Protein AF-A0A933G3A1-F1 (afdb_monomer)

Structure (mmCIF, N/CA/C/O backbone):
data_AF-A0A933G3A1-F1
#
_entry.id   AF-A0A933G3A1-F1
#
loop_
_atom_site.group_PDB
_atom_site.id
_atom_site.type_symbol
_atom_site.label_atom_id
_atom_site.label_alt_id
_atom_site.label_comp_id
_atom_site.label_asym_id
_atom_site.label_entity_id
_atom_site.label_seq_id
_atom_site.pdbx_PDB_ins_code
_atom_site.Cartn_x
_atom_site.Cartn_y
_atom_site.Cartn_z
_atom_site.occupancy
_atom_site.B_iso_or_equiv
_atom_site.auth_seq_id
_atom_site.auth_comp_id
_atom_site.auth_asym_id
_atom_site.auth_atom_id
_atom_site.pdbx_PDB_model_num
ATOM 1 N N . MET A 1 1 ? 26.962 -73.252 -4.018 1.00 35.41 1 MET A N 1
ATOM 2 C CA . MET A 1 1 ? 28.379 -73.522 -4.338 1.00 35.41 1 MET A CA 1
ATOM 3 C C . MET A 1 1 ? 29.228 -72.725 -3.348 1.00 35.41 1 MET A C 1
ATOM 5 O O . MET A 1 1 ? 29.167 -71.510 -3.377 1.00 35.41 1 MET A O 1
ATOM 9 N N . ARG A 1 2 ? 29.901 -73.446 -2.437 1.00 29.50 2 ARG A N 1
ATOM 10 C CA . ARG A 1 2 ? 30.975 -73.060 -1.490 1.00 29.50 2 ARG A CA 1
ATOM 11 C C . ARG A 1 2 ? 30.772 -71.929 -0.459 1.00 29.50 2 ARG A C 1
ATOM 13 O O . ARG A 1 2 ? 31.052 -70.765 -0.702 1.00 29.50 2 ARG A O 1
ATOM 20 N N . THR A 1 3 ? 30.465 -72.386 0.754 1.00 30.25 3 THR A N 1
ATOM 21 C CA . THR A 1 3 ? 30.896 -71.887 2.074 1.00 30.25 3 THR A CA 1
ATOM 22 C C . THR A 1 3 ? 32.400 -72.127 2.305 1.00 30.25 3 THR A C 1
ATOM 24 O O . THR A 1 3 ? 32.826 -73.248 2.039 1.00 30.25 3 THR A O 1
ATOM 27 N N . ILE A 1 4 ? 33.155 -71.159 2.863 1.00 29.86 4 ILE A N 1
ATOM 28 C CA . ILE A 1 4 ? 34.421 -71.304 3.650 1.00 29.86 4 ILE A CA 1
ATOM 29 C C . ILE A 1 4 ? 34.529 -70.041 4.552 1.00 29.86 4 ILE A C 1
ATOM 31 O O . ILE A 1 4 ? 34.539 -68.941 4.017 1.00 29.86 4 ILE A O 1
ATOM 35 N N . TYR A 1 5 ? 34.234 -70.090 5.859 1.00 26.98 5 TYR A N 1
ATOM 36 C CA . TYR A 1 5 ? 35.054 -70.374 7.065 1.00 26.98 5 TYR A CA 1
ATOM 37 C C . TYR A 1 5 ? 35.910 -69.217 7.657 1.00 26.98 5 TYR A C 1
ATOM 39 O O . TYR A 1 5 ? 36.730 -68.603 6.990 1.00 26.98 5 TYR A O 1
ATOM 47 N N . LEU A 1 6 ? 35.642 -69.008 8.957 1.00 30.89 6 LEU A N 1
ATOM 48 C CA . LEU A 1 6 ? 36.154 -68.135 10.041 1.00 30.89 6 LEU A CA 1
ATOM 49 C C . LEU A 1 6 ? 37.709 -68.117 10.231 1.00 30.89 6 LEU A C 1
ATOM 51 O O . LEU A 1 6 ? 38.345 -69.008 9.673 1.00 30.89 6 LEU A O 1
ATOM 55 N N . PRO A 1 7 ? 38.340 -67.239 11.072 1.00 40.91 7 PRO A N 1
ATOM 56 C CA . PRO A 1 7 ? 38.049 -67.193 12.516 1.00 40.91 7 PRO A CA 1
ATOM 57 C C . PRO A 1 7 ? 38.153 -65.865 13.298 1.00 40.91 7 PRO A C 1
ATOM 59 O O . PRO A 1 7 ? 38.893 -64.937 12.992 1.00 40.91 7 PRO A O 1
ATOM 62 N N . ARG A 1 8 ? 37.403 -65.893 14.409 1.00 35.47 8 ARG A N 1
ATOM 63 C CA . ARG A 1 8 ? 37.524 -65.107 15.645 1.00 35.47 8 ARG A CA 1
ATOM 64 C C . ARG A 1 8 ? 38.956 -65.072 16.183 1.00 35.47 8 ARG A C 1
ATOM 66 O O . ARG A 1 8 ? 39.548 -66.139 16.315 1.00 35.47 8 ARG A O 1
ATOM 73 N N . GLN A 1 9 ? 39.375 -63.925 16.723 1.00 31.53 9 GLN A N 1
ATOM 74 C CA . GLN A 1 9 ? 40.164 -63.885 17.957 1.00 31.53 9 GLN A CA 1
ATOM 75 C C . GLN A 1 9 ? 39.793 -62.682 18.843 1.00 31.53 9 GLN A C 1
ATOM 77 O O . GLN A 1 9 ? 39.781 -61.542 18.398 1.00 31.53 9 GLN A O 1
ATOM 82 N N . LEU A 1 10 ? 39.529 -63.032 20.108 1.00 30.95 10 LEU A N 1
ATOM 83 C CA . LEU A 1 10 ? 39.773 -62.302 21.358 1.00 30.95 10 LEU A CA 1
ATOM 84 C C . LEU A 1 10 ? 38.911 -61.077 21.713 1.00 30.95 10 LEU A C 1
ATOM 86 O O . LEU A 1 10 ? 39.157 -59.940 21.331 1.00 30.95 10 LEU A O 1
ATOM 90 N N . ALA A 1 11 ? 37.942 -61.360 22.586 1.00 36.41 11 ALA A N 1
ATOM 91 C CA . ALA A 1 11 ? 37.348 -60.424 23.529 1.00 36.41 11 ALA A CA 1
ATOM 92 C C . ALA A 1 11 ? 38.343 -60.053 24.643 1.00 36.41 11 ALA A C 1
ATOM 94 O O . ALA A 1 11 ? 39.065 -60.939 25.085 1.00 36.41 11 ALA A O 1
ATOM 95 N N . PHE A 1 12 ? 38.287 -58.820 25.165 1.00 28.27 12 PHE A N 1
ATOM 96 C CA . PHE A 1 12 ? 38.414 -58.544 26.606 1.00 28.27 12 PHE A CA 1
ATOM 97 C C . PHE A 1 12 ? 37.888 -57.134 26.972 1.00 28.27 12 PHE A C 1
ATOM 99 O O . PHE A 1 12 ? 38.336 -56.151 26.398 1.00 28.27 12 PHE A O 1
ATOM 106 N N . ALA A 1 13 ? 36.911 -57.121 27.897 1.00 32.12 13 ALA A N 1
ATOM 107 C CA . ALA A 1 13 ? 36.442 -56.128 28.895 1.00 32.12 13 ALA A CA 1
ATOM 108 C C . ALA A 1 13 ? 36.869 -54.637 28.777 1.00 32.12 13 ALA A C 1
ATOM 110 O O . ALA A 1 13 ? 38.023 -54.332 28.521 1.00 32.12 13 ALA A O 1
ATOM 111 N N . TRP A 1 14 ? 36.008 -53.643 29.038 1.00 29.22 14 TRP A N 1
ATOM 112 C CA . TRP A 1 14 ? 35.473 -53.297 30.369 1.00 29.22 14 TRP A CA 1
ATOM 113 C C . TRP A 1 14 ? 34.246 -52.355 30.282 1.00 29.22 14 TRP A C 1
ATOM 115 O O . TRP A 1 14 ? 34.140 -51.531 29.377 1.00 29.22 14 TRP A O 1
ATOM 125 N N . LEU A 1 15 ? 33.341 -52.485 31.260 1.00 41.06 15 LEU A N 1
ATOM 126 C CA . LEU A 1 15 ? 32.150 -51.661 31.518 1.00 41.06 15 LEU A CA 1
ATOM 127 C C . LEU A 1 15 ? 32.461 -50.176 31.777 1.00 41.06 15 LEU A C 1
ATOM 129 O O . LEU A 1 15 ? 33.334 -49.914 32.592 1.00 41.06 15 LEU A O 1
ATOM 133 N N . VAL A 1 16 ? 31.609 -49.260 31.285 1.00 36.62 16 VAL A N 1
ATOM 134 C CA . VAL A 1 16 ? 30.980 -48.179 32.085 1.00 36.62 16 VAL A CA 1
ATOM 135 C C . VAL A 1 16 ? 29.623 -47.838 31.460 1.00 36.62 16 VAL A C 1
ATOM 137 O O . VAL A 1 16 ? 29.521 -47.583 30.262 1.00 36.62 16 VAL A O 1
ATOM 140 N N . GLY A 1 17 ? 28.568 -47.859 32.275 1.00 44.34 17 GLY A N 1
ATOM 141 C CA . GLY A 1 17 ? 27.233 -47.443 31.874 1.00 44.34 17 GLY A CA 1
ATOM 142 C C . GLY A 1 17 ? 27.111 -45.926 31.743 1.00 44.34 17 GLY A C 1
ATOM 143 O O . GLY A 1 17 ? 27.463 -45.191 32.657 1.00 44.34 17 GLY A O 1
ATOM 144 N N . CYS A 1 18 ? 26.509 -45.486 30.645 1.00 36.09 18 CYS A N 1
ATOM 145 C CA . CYS A 1 18 ? 25.743 -44.249 30.573 1.00 36.09 18 CYS A CA 1
ATOM 146 C C . CYS A 1 18 ? 24.492 -44.570 29.757 1.00 36.09 18 CYS A C 1
ATOM 148 O O . CYS A 1 18 ? 24.543 -44.692 28.534 1.00 36.09 18 CYS A O 1
ATOM 150 N N . GLY A 1 19 ? 23.370 -44.768 30.449 1.00 38.22 19 GLY A N 1
ATOM 151 C CA . GLY A 1 19 ? 22.066 -44.805 29.808 1.00 38.22 19 GLY A CA 1
ATOM 152 C C . GLY A 1 19 ? 21.780 -43.431 29.218 1.00 38.22 19 GLY A C 1
ATOM 153 O O . GLY A 1 19 ? 21.384 -42.521 29.938 1.00 38.22 19 GLY A O 1
ATOM 154 N N . PHE A 1 20 ? 21.978 -43.276 27.913 1.00 39.19 20 PHE A N 1
ATOM 155 C CA . PHE A 1 20 ? 21.356 -42.184 27.181 1.00 39.19 20 PHE A CA 1
ATOM 156 C C . PHE A 1 20 ? 19.896 -42.566 26.965 1.00 39.19 20 PHE A C 1
ATOM 158 O O . PHE A 1 20 ? 19.536 -43.195 25.972 1.00 39.19 20 PHE A O 1
ATOM 165 N N . ALA A 1 21 ? 19.051 -42.201 27.928 1.00 42.59 21 ALA A N 1
ATOM 166 C CA . ALA A 1 21 ? 17.641 -42.022 27.648 1.00 42.59 21 ALA A CA 1
ATOM 167 C C . ALA A 1 21 ? 17.545 -40.876 26.635 1.00 42.59 21 ALA A C 1
ATOM 169 O O . ALA A 1 21 ? 17.645 -39.704 26.993 1.00 42.59 21 ALA A O 1
ATOM 170 N N . TRP A 1 22 ? 17.408 -41.218 25.354 1.00 42.84 22 TRP A N 1
ATOM 171 C CA . TRP A 1 22 ? 16.893 -40.277 24.374 1.00 42.84 22 TRP A CA 1
ATOM 172 C C . TRP A 1 22 ? 15.451 -40.017 24.790 1.00 42.84 22 TRP A C 1
ATOM 174 O O . TRP A 1 22 ? 14.549 -40.784 24.458 1.00 42.84 22 TRP A O 1
ATOM 184 N N . ALA A 1 23 ? 15.240 -38.973 25.591 1.00 45.44 23 ALA A N 1
ATOM 185 C CA . ALA A 1 23 ? 13.931 -38.365 25.671 1.00 45.44 23 ALA A CA 1
ATOM 186 C C . ALA A 1 23 ? 13.591 -37.981 24.231 1.00 45.44 23 ALA A C 1
ATOM 188 O O . ALA A 1 23 ? 14.235 -37.106 23.650 1.00 45.44 23 ALA A O 1
ATOM 189 N N . ALA A 1 24 ? 12.651 -38.707 23.629 1.00 48.75 24 ALA A N 1
ATOM 190 C CA . ALA A 1 24 ? 12.006 -38.264 22.414 1.00 48.75 24 ALA A CA 1
ATOM 191 C C . ALA A 1 24 ? 11.365 -36.922 22.769 1.00 48.75 24 ALA A C 1
ATOM 193 O O . ALA A 1 24 ? 10.315 -36.870 23.407 1.00 48.75 24 ALA A O 1
ATOM 194 N N . VAL A 1 25 ? 12.068 -35.833 22.458 1.00 53.31 25 VAL A N 1
ATOM 195 C CA . VAL A 1 25 ? 11.467 -34.511 22.410 1.00 53.31 25 VAL A CA 1
ATOM 196 C C . VAL A 1 25 ? 10.441 -34.642 21.308 1.00 53.31 25 VAL A C 1
ATOM 198 O O . VAL A 1 25 ? 10.807 -34.707 20.137 1.00 53.31 25 VAL A O 1
ATOM 201 N N . ASP A 1 26 ? 9.182 -34.793 21.703 1.00 48.88 26 ASP A N 1
ATOM 202 C CA . ASP A 1 26 ? 8.056 -34.729 20.791 1.00 48.88 26 ASP A CA 1
ATOM 203 C C . ASP A 1 26 ? 8.226 -33.421 20.008 1.00 48.88 26 ASP A C 1
ATOM 205 O O . ASP A 1 26 ? 8.230 -32.346 20.631 1.00 48.88 26 ASP A O 1
ATOM 209 N N . PRO A 1 27 ? 8.541 -33.465 18.699 1.00 59.84 27 PRO A N 1
ATOM 210 C CA . PRO A 1 27 ? 8.797 -32.250 17.963 1.00 59.84 27 PRO A CA 1
ATOM 211 C C . PRO A 1 27 ? 7.462 -31.526 17.886 1.00 59.84 27 PRO A C 1
ATOM 213 O O . PRO A 1 27 ? 6.606 -31.875 17.077 1.00 59.84 27 PRO A O 1
ATOM 216 N N . GLN A 1 28 ? 7.288 -30.529 18.760 1.00 63.03 28 GLN A N 1
ATOM 217 C CA . GLN A 1 28 ? 6.186 -29.579 18.681 1.00 63.03 28 GLN A CA 1
ATOM 218 C C . GLN A 1 28 ? 6.003 -29.215 17.204 1.00 63.03 28 GLN A C 1
ATOM 220 O O . GLN A 1 28 ? 6.997 -28.824 16.573 1.00 63.03 28 GLN A O 1
ATOM 225 N N . PRO A 1 29 ? 4.801 -29.408 16.632 1.00 82.69 29 PRO A N 1
ATOM 226 C CA . PRO A 1 29 ? 4.592 -29.188 15.215 1.00 82.69 29 PRO A CA 1
ATOM 227 C C . PRO A 1 29 ? 5.008 -27.757 14.884 1.00 82.69 29 PRO A C 1
ATOM 229 O O . PRO A 1 29 ? 4.498 -26.793 15.452 1.00 82.69 29 PRO A O 1
ATOM 232 N N . PHE A 1 30 ? 6.006 -27.625 14.012 1.00 89.69 30 PHE A N 1
ATOM 233 C CA . PHE A 1 30 ? 6.515 -26.327 13.604 1.00 89.69 30 PHE A CA 1
ATOM 234 C C . PHE A 1 30 ? 5.477 -25.658 12.703 1.00 89.69 30 PHE A C 1
ATOM 236 O O . PHE A 1 30 ? 5.246 -26.117 11.586 1.00 89.69 30 PHE A O 1
ATOM 243 N N . ASP A 1 31 ? 4.860 -24.586 13.198 1.00 94.56 31 ASP A N 1
ATOM 244 C CA . ASP A 1 31 ? 3.987 -23.718 12.412 1.00 94.56 31 ASP A CA 1
ATOM 245 C C . ASP A 1 31 ? 4.764 -22.459 11.978 1.00 94.56 31 ASP A C 1
ATOM 247 O O . ASP A 1 31 ? 5.029 -21.579 12.810 1.00 94.56 31 ASP A O 1
ATOM 251 N N . PRO A 1 32 ? 5.131 -22.339 10.686 1.00 95.50 32 PRO A N 1
ATOM 252 C CA . PRO A 1 32 ? 5.806 -21.159 10.160 1.00 95.50 32 PRO A CA 1
ATOM 253 C C . PRO A 1 32 ? 5.049 -19.850 10.395 1.00 95.50 32 PRO A C 1
ATOM 255 O O . PRO A 1 32 ? 5.682 -18.819 10.609 1.00 95.50 32 PRO A O 1
ATOM 258 N N . GLN A 1 33 ? 3.710 -19.869 10.365 1.00 96.75 33 GLN A N 1
ATOM 259 C CA . GLN A 1 33 ? 2.909 -18.662 10.562 1.00 96.75 33 GLN A CA 1
ATOM 260 C C . GLN A 1 33 ? 2.986 -18.212 12.020 1.00 96.75 33 GLN A C 1
ATOM 262 O O . GLN A 1 33 ? 3.226 -17.036 12.295 1.00 96.75 33 GLN A O 1
ATOM 267 N N . GLN A 1 34 ? 2.850 -19.151 12.960 1.00 96.19 34 GLN A N 1
ATOM 268 C CA . GLN A 1 34 ? 3.033 -18.854 14.379 1.00 96.19 34 GLN A CA 1
ATOM 269 C C . GLN A 1 34 ? 4.450 -18.337 14.652 1.00 96.19 34 GLN A C 1
ATOM 271 O O . GLN A 1 34 ? 4.619 -17.385 15.415 1.00 96.19 34 GLN A O 1
ATOM 276 N N . ARG A 1 35 ? 5.468 -18.923 14.004 1.00 96.75 35 ARG A N 1
ATOM 277 C CA . ARG A 1 35 ? 6.857 -18.469 14.132 1.00 96.75 35 ARG A CA 1
ATOM 278 C C . ARG A 1 35 ? 7.052 -17.063 13.562 1.00 96.75 35 ARG A C 1
ATOM 280 O O . ARG A 1 35 ? 7.678 -16.245 14.228 1.00 96.75 35 ARG A O 1
ATOM 287 N N . ALA A 1 36 ? 6.464 -16.750 12.405 1.00 97.44 36 ALA A N 1
ATOM 288 C CA . ALA A 1 36 ? 6.462 -15.401 11.836 1.00 97.44 36 ALA A CA 1
ATOM 289 C C . ALA A 1 36 ? 5.836 -14.373 12.795 1.00 97.44 36 ALA A C 1
ATOM 291 O O . ALA A 1 36 ? 6.331 -13.252 12.909 1.00 97.44 36 ALA A O 1
ATOM 292 N N . GLY A 1 37 ? 4.798 -14.767 13.540 1.00 96.75 37 GLY A N 1
ATOM 293 C CA . GLY A 1 37 ? 4.104 -13.902 14.500 1.00 96.75 37 GLY A CA 1
ATOM 294 C C . GLY A 1 37 ? 4.974 -13.420 15.664 1.00 96.75 37 GLY A C 1
ATOM 295 O O . GLY A 1 37 ? 4.659 -12.402 16.276 1.00 96.75 37 GLY A O 1
ATOM 296 N N . LEU A 1 38 ? 6.099 -14.090 15.936 1.00 96.69 38 LEU A N 1
ATOM 297 C CA . LEU A 1 38 ? 7.081 -13.656 16.937 1.00 96.69 38 LEU A CA 1
ATOM 298 C C . LEU A 1 38 ? 7.935 -12.467 16.463 1.00 96.69 38 LEU A C 1
ATOM 300 O O . LEU A 1 38 ? 8.605 -11.832 17.271 1.00 96.69 38 LEU A O 1
ATOM 304 N N . HIS A 1 39 ? 7.917 -12.159 15.162 1.00 97.50 39 HIS A N 1
ATOM 305 C CA . HIS A 1 39 ? 8.849 -11.227 14.516 1.00 97.50 39 HIS A CA 1
ATOM 306 C C . HIS A 1 39 ? 8.187 -9.945 14.011 1.00 97.50 39 HIS A C 1
ATOM 308 O O . HIS A 1 39 ? 8.706 -9.293 13.094 1.00 97.50 39 HIS A O 1
ATOM 314 N N . ALA A 1 40 ? 7.065 -9.565 14.630 1.00 97.44 40 ALA A N 1
ATOM 315 C CA . ALA A 1 40 ? 6.355 -8.321 14.355 1.00 97.44 40 ALA A CA 1
ATOM 316 C C . ALA A 1 40 ? 7.304 -7.106 14.333 1.00 97.44 40 ALA A C 1
ATOM 318 O O . ALA A 1 40 ? 8.356 -7.080 14.985 1.00 97.44 40 ALA A O 1
ATOM 319 N N . ILE A 1 41 ? 6.955 -6.097 13.538 1.00 96.88 41 ILE A N 1
ATOM 320 C CA . ILE A 1 41 ? 7.710 -4.843 13.452 1.00 96.88 41 ILE A CA 1
ATOM 321 C C . ILE A 1 41 ? 6.997 -3.830 14.338 1.00 96.88 41 ILE A C 1
ATOM 323 O O . ILE A 1 41 ? 5.854 -3.480 14.064 1.00 96.88 41 ILE A O 1
ATOM 327 N N . GLU A 1 42 ? 7.655 -3.385 15.401 1.00 95.06 42 GLU A N 1
ATOM 328 C CA . GLU A 1 42 ? 7.065 -2.502 16.406 1.00 95.06 42 GLU A CA 1
ATOM 329 C C . GLU A 1 42 ? 7.789 -1.160 16.439 1.00 95.06 42 GLU A C 1
ATOM 331 O O . GLU A 1 42 ? 9.009 -1.088 16.275 1.00 95.06 42 GLU A O 1
ATOM 336 N N . MET A 1 43 ? 7.014 -0.104 16.661 1.00 92.38 43 MET A N 1
ATOM 337 C CA . MET A 1 43 ? 7.494 1.249 16.886 1.00 92.38 43 MET A CA 1
ATOM 338 C C . MET A 1 43 ? 6.661 1.868 18.007 1.00 92.38 43 MET A C 1
ATOM 340 O O . MET A 1 43 ? 5.446 2.004 17.877 1.00 92.38 43 MET A O 1
ATOM 344 N N . ASP A 1 44 ? 7.312 2.272 19.090 1.00 90.56 44 ASP A N 1
ATOM 345 C CA . ASP A 1 44 ? 6.718 2.867 20.297 1.00 90.56 44 ASP A CA 1
ATOM 346 C C . ASP A 1 44 ? 6.747 4.407 20.285 1.00 90.56 44 ASP A C 1
ATOM 348 O O . ASP A 1 44 ? 6.587 5.075 21.306 1.00 90.56 44 ASP A O 1
ATOM 352 N N . LYS A 1 45 ? 6.957 4.980 19.097 1.00 85.06 45 LYS A N 1
ATOM 353 C CA . LYS A 1 45 ? 6.974 6.417 18.828 1.00 85.06 45 LYS A CA 1
ATOM 354 C C . LYS A 1 45 ? 6.246 6.730 17.516 1.00 85.06 45 LYS A C 1
ATOM 356 O O . LYS A 1 45 ? 6.058 5.840 16.679 1.00 85.06 45 LYS A O 1
ATOM 361 N N . PRO A 1 46 ? 5.854 7.995 17.281 1.00 84.88 46 PRO A N 1
ATOM 362 C CA . PRO A 1 46 ? 5.381 8.415 15.970 1.00 84.88 46 PRO A CA 1
ATOM 363 C C . PRO A 1 46 ? 6.436 8.150 14.881 1.00 84.88 46 PRO A C 1
ATOM 365 O O . PRO A 1 46 ? 7.577 8.594 15.003 1.00 84.88 46 PRO A O 1
ATOM 368 N N . ALA A 1 47 ? 6.036 7.455 13.819 1.00 90.00 47 ALA A N 1
ATOM 369 C CA . ALA A 1 47 ? 6.819 7.190 12.619 1.00 90.00 47 ALA A CA 1
ATOM 370 C C . ALA A 1 47 ? 6.641 8.354 11.648 1.00 90.00 47 ALA A C 1
ATOM 372 O O . ALA A 1 47 ? 5.760 8.352 10.776 1.00 90.00 47 ALA A O 1
ATOM 373 N N . GLN A 1 48 ? 7.432 9.401 11.873 1.00 88.25 48 GLN A N 1
ATOM 374 C CA . GLN A 1 48 ? 7.260 10.652 11.155 1.00 88.25 48 GLN A CA 1
ATOM 375 C C . GLN A 1 48 ? 7.863 10.585 9.767 1.00 88.25 48 GLN A C 1
ATOM 377 O O . GLN A 1 48 ? 7.331 11.261 8.896 1.00 88.25 48 GLN A O 1
ATOM 382 N N . ASP A 1 49 ? 8.894 9.782 9.527 1.00 89.12 49 ASP A N 1
ATOM 383 C CA . ASP A 1 49 ? 9.536 9.680 8.219 1.00 89.12 49 ASP A CA 1
ATOM 384 C C . ASP A 1 49 ? 8.946 8.563 7.359 1.00 89.12 49 ASP A C 1
ATOM 386 O O . ASP A 1 49 ? 8.386 7.588 7.853 1.00 89.12 49 ASP A O 1
ATOM 390 N N . PHE A 1 50 ? 9.078 8.697 6.037 1.00 88.69 50 PHE A N 1
ATOM 391 C CA . PHE A 1 50 ? 8.605 7.678 5.094 1.00 88.69 50 PHE A CA 1
ATOM 392 C C . PHE A 1 50 ? 9.240 6.308 5.364 1.00 88.69 50 PHE A C 1
ATOM 394 O O . PHE A 1 50 ? 8.545 5.300 5.354 1.00 88.69 50 PHE A O 1
ATOM 401 N N . PHE A 1 51 ? 10.537 6.282 5.676 1.00 89.50 51 PHE A N 1
ATOM 402 C CA . PHE A 1 51 ? 11.282 5.050 5.951 1.00 89.50 51 PHE A CA 1
ATOM 403 C C . PHE A 1 51 ? 11.015 4.453 7.340 1.00 89.50 51 PHE A C 1
ATOM 405 O O . PHE A 1 51 ? 11.384 3.309 7.581 1.00 89.50 51 PHE A O 1
ATOM 412 N N . GLU A 1 52 ? 10.377 5.203 8.242 1.00 91.50 52 GLU A N 1
ATOM 413 C CA . GLU A 1 52 ? 9.929 4.695 9.545 1.00 91.50 52 GLU A CA 1
ATOM 414 C C . GLU A 1 52 ? 8.489 4.157 9.496 1.00 91.50 52 GLU A C 1
ATOM 416 O O . GLU A 1 52 ? 8.022 3.560 10.466 1.00 91.50 52 GLU A O 1
ATOM 421 N N . GLY A 1 53 ? 7.765 4.409 8.399 1.00 94.12 53 GLY A N 1
ATOM 422 C CA . GLY A 1 53 ? 6.359 4.054 8.258 1.00 94.12 53 GLY A CA 1
ATOM 423 C C . GLY A 1 53 ? 6.122 2.546 8.171 1.00 94.1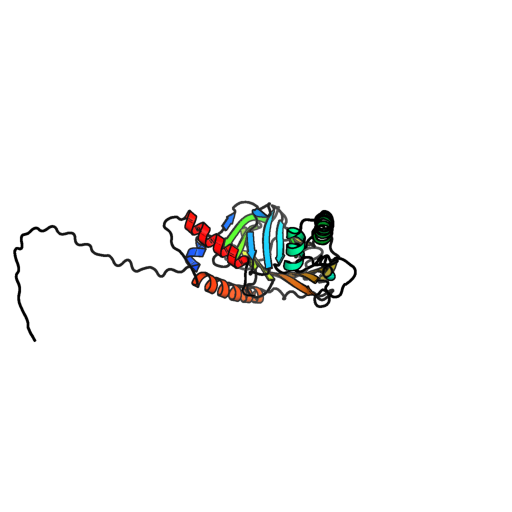2 53 GLY A C 1
ATOM 424 O O . GLY A 1 53 ? 6.941 1.787 7.654 1.00 94.12 53 GLY A O 1
ATOM 425 N N . ALA A 1 54 ? 4.947 2.120 8.630 1.00 96.50 54 ALA A N 1
ATOM 426 C CA . ALA A 1 54 ? 4.501 0.741 8.508 1.00 96.50 54 ALA A CA 1
ATOM 427 C C . ALA A 1 54 ? 4.309 0.372 7.031 1.00 96.50 54 ALA A C 1
ATOM 429 O O . ALA A 1 54 ? 3.527 1.015 6.329 1.00 96.50 54 ALA A O 1
ATOM 430 N N . VAL A 1 55 ? 4.997 -0.672 6.572 1.00 97.38 55 VAL A N 1
ATOM 431 C CA . VAL A 1 55 ? 4.878 -1.176 5.198 1.00 97.38 55 VAL A CA 1
ATOM 432 C C . VAL A 1 55 ? 3.766 -2.214 5.129 1.00 97.38 55 VAL A C 1
ATOM 434 O O . VAL A 1 55 ? 3.816 -3.215 5.844 1.00 97.38 55 VAL A O 1
ATOM 437 N N . LEU A 1 56 ? 2.799 -1.998 4.243 1.00 98.44 56 LEU A N 1
ATOM 438 C CA . LEU A 1 56 ? 1.770 -2.957 3.848 1.00 98.44 56 LEU A CA 1
ATOM 439 C C . LEU A 1 56 ? 1.786 -3.109 2.323 1.00 98.44 56 LEU A C 1
ATOM 441 O O . LEU A 1 56 ? 2.120 -2.165 1.603 1.00 98.44 56 LEU A O 1
ATOM 445 N N . GLY A 1 57 ? 1.386 -4.268 1.815 1.00 97.94 57 GLY A N 1
ATOM 446 C CA . GLY A 1 57 ? 1.290 -4.488 0.378 1.00 97.94 57 GLY A CA 1
ATOM 447 C C . GLY A 1 57 ? 0.686 -5.838 0.028 1.00 97.94 57 GLY A C 1
ATOM 448 O O . GLY A 1 57 ? 0.779 -6.786 0.808 1.00 97.94 57 GLY A O 1
ATOM 449 N N . ASN A 1 58 ? 0.081 -5.907 -1.156 1.00 97.44 58 ASN A N 1
ATOM 450 C CA . ASN A 1 58 ? -0.508 -7.124 -1.717 1.00 97.44 58 ASN A CA 1
ATOM 451 C C . ASN A 1 58 ? 0.267 -7.667 -2.933 1.00 97.44 58 ASN A C 1
ATOM 453 O O . ASN A 1 58 ? -0.256 -8.483 -3.692 1.00 97.44 58 ASN A O 1
ATOM 457 N N . GLY A 1 59 ? 1.480 -7.160 -3.165 1.00 95.69 59 GLY A N 1
ATOM 458 C CA . GLY A 1 59 ? 2.318 -7.504 -4.309 1.00 95.69 59 GLY A CA 1
ATOM 459 C C . GLY A 1 59 ? 2.047 -6.708 -5.590 1.00 95.69 59 GLY A C 1
ATOM 460 O O . GLY A 1 59 ? 2.839 -6.790 -6.528 1.00 95.69 59 GLY A O 1
ATOM 461 N N . GLY A 1 60 ? 0.965 -5.925 -5.638 1.00 95.38 60 GLY A N 1
ATOM 462 C CA . GLY A 1 60 ? 0.690 -4.929 -6.679 1.00 95.38 60 GLY A CA 1
ATOM 463 C C . GLY A 1 60 ? 0.574 -3.529 -6.081 1.00 95.38 60 GLY A C 1
ATOM 464 O O . GLY A 1 60 ? 1.400 -2.659 -6.356 1.00 95.38 60 GLY A O 1
ATOM 465 N N . MET A 1 61 ? -0.420 -3.338 -5.214 1.00 97.31 61 MET A N 1
ATOM 466 C CA . MET A 1 61 ? -0.620 -2.144 -4.400 1.00 97.31 61 MET A CA 1
ATOM 467 C C . MET A 1 61 ? 0.208 -2.201 -3.112 1.00 97.31 61 MET A C 1
ATOM 469 O O . MET A 1 61 ? 0.220 -3.210 -2.403 1.00 97.31 61 MET A O 1
ATOM 473 N N . GLY A 1 62 ? 0.834 -1.077 -2.770 1.00 97.56 62 GLY A N 1
ATOM 474 C CA . GLY A 1 62 ? 1.535 -0.861 -1.508 1.00 97.56 62 GLY A CA 1
ATOM 475 C C . GLY A 1 62 ? 0.983 0.338 -0.740 1.00 97.56 62 GLY A C 1
ATOM 476 O O . GLY A 1 62 ? 0.479 1.299 -1.329 1.00 97.56 62 GLY A O 1
ATOM 477 N N . ALA A 1 63 ? 1.111 0.292 0.583 1.00 98.19 63 ALA A N 1
ATOM 478 C CA . ALA A 1 63 ? 0.804 1.402 1.471 1.00 98.19 63 ALA A CA 1
ATOM 479 C C . ALA A 1 63 ? 1.920 1.589 2.505 1.00 98.19 63 ALA A C 1
ATOM 481 O O . ALA A 1 63 ? 2.334 0.637 3.164 1.00 98.19 63 ALA A O 1
ATOM 482 N N . ILE A 1 64 ? 2.376 2.830 2.666 1.00 98.06 64 ILE A N 1
ATOM 483 C CA . ILE A 1 64 ? 3.285 3.227 3.744 1.00 98.06 64 ILE A CA 1
ATOM 484 C C . ILE A 1 64 ? 2.505 4.086 4.723 1.00 98.06 64 ILE A C 1
ATOM 486 O O . ILE A 1 64 ? 2.065 5.187 4.381 1.00 98.06 64 ILE A O 1
ATOM 490 N N . VAL A 1 65 ? 2.330 3.582 5.940 1.00 97.69 65 VAL A N 1
ATOM 491 C CA . VAL A 1 65 ? 1.533 4.247 6.965 1.00 97.69 65 VAL A CA 1
ATOM 492 C C . VAL A 1 65 ? 2.445 4.972 7.947 1.00 97.69 65 VAL A C 1
ATOM 494 O O . VAL A 1 65 ? 3.126 4.364 8.771 1.00 97.69 65 VAL A O 1
ATOM 497 N N . ARG A 1 66 ? 2.465 6.298 7.844 1.00 95.88 66 ARG A N 1
ATOM 498 C CA . ARG A 1 66 ? 3.181 7.200 8.745 1.00 95.88 66 ARG A CA 1
ATOM 499 C C . ARG A 1 66 ? 2.262 7.689 9.839 1.00 95.88 66 ARG A C 1
ATOM 501 O O . ARG A 1 66 ? 1.061 7.889 9.636 1.00 95.88 66 ARG A O 1
ATOM 508 N N . THR A 1 67 ? 2.859 7.976 10.981 1.00 90.19 67 THR A N 1
ATOM 509 C CA . THR A 1 67 ? 2.131 8.498 12.123 1.00 90.19 67 THR A CA 1
ATOM 510 C C . THR A 1 67 ? 2.736 9.817 12.582 1.00 90.19 67 THR A C 1
ATOM 512 O O . THR A 1 67 ? 3.941 9.968 12.781 1.00 90.19 67 THR A O 1
ATOM 515 N N . ARG A 1 68 ? 1.872 10.822 12.701 1.00 88.88 68 ARG A N 1
ATOM 516 C CA . ARG A 1 68 ? 2.176 12.150 13.229 1.00 88.88 68 ARG A CA 1
ATOM 517 C C . ARG A 1 68 ? 1.393 12.355 14.526 1.00 88.88 68 ARG A C 1
ATOM 519 O O . ARG A 1 68 ? 0.378 11.691 14.729 1.00 88.88 68 ARG A O 1
ATOM 526 N N . PRO A 1 69 ? 1.798 13.305 15.387 1.00 89.81 69 PRO A N 1
ATOM 527 C CA . PRO A 1 69 ? 1.094 13.553 16.644 1.00 89.81 69 PRO A CA 1
ATOM 528 C C . PRO A 1 69 ? -0.399 13.892 16.507 1.00 89.81 69 PRO A C 1
ATOM 530 O O . PRO A 1 69 ? -1.121 13.763 17.485 1.00 89.81 69 PRO A O 1
ATOM 533 N N . ASP A 1 70 ? -0.860 14.360 15.342 1.00 93.69 70 ASP A N 1
ATOM 534 C CA . ASP A 1 70 ? -2.242 14.795 15.083 1.00 93.69 70 ASP A CA 1
ATOM 535 C C . ASP A 1 70 ? -2.917 14.093 13.888 1.00 93.69 70 ASP A C 1
ATOM 537 O O . ASP A 1 70 ? -4.032 14.460 13.494 1.00 93.69 70 ASP A O 1
ATOM 541 N N . SER A 1 71 ? -2.224 13.147 13.249 1.00 95.50 71 SER A N 1
ATOM 542 C CA . SER A 1 71 ? -2.708 12.518 12.023 1.00 95.50 71 SER A CA 1
ATOM 543 C C . SER A 1 71 ? -2.057 11.171 11.717 1.00 95.50 71 SER A C 1
ATOM 545 O O . SER A 1 71 ? -0.894 10.920 12.031 1.00 95.50 71 SER A O 1
ATOM 547 N N . VAL A 1 72 ? -2.815 10.315 11.037 1.00 97.25 72 VAL A N 1
ATOM 548 C CA . VAL A 1 72 ? -2.302 9.151 10.307 1.00 97.25 72 VAL A CA 1
ATOM 549 C C . VAL A 1 72 ? -2.226 9.527 8.832 1.00 97.25 72 VAL A C 1
ATOM 551 O O . VAL A 1 72 ? -3.205 10.026 8.273 1.00 97.25 72 VAL A O 1
ATOM 554 N N . LEU A 1 73 ? -1.071 9.309 8.207 1.00 97.56 73 LEU A N 1
ATOM 555 C CA . LEU A 1 73 ? -0.842 9.594 6.793 1.00 97.56 73 LEU A CA 1
ATOM 556 C C . LEU A 1 73 ? -0.481 8.300 6.068 1.00 97.56 73 LEU A C 1
ATOM 558 O O . LEU A 1 73 ? 0.532 7.678 6.370 1.00 97.56 73 LEU A O 1
ATOM 562 N N . VAL A 1 74 ? -1.300 7.915 5.098 1.00 98.31 74 VAL A N 1
ATOM 563 C CA . VAL A 1 74 ? -1.097 6.725 4.274 1.00 98.31 74 VAL A CA 1
ATOM 564 C C . VAL A 1 74 ? -0.632 7.158 2.894 1.00 98.31 74 VAL A C 1
ATOM 566 O O . VAL A 1 74 ? -1.390 7.802 2.172 1.00 98.31 74 VAL A O 1
ATOM 569 N N . HIS A 1 75 ? 0.592 6.806 2.517 1.00 98.12 75 HIS A N 1
ATOM 570 C CA . HIS A 1 75 ? 1.082 6.969 1.150 1.00 98.12 75 HIS A CA 1
ATOM 571 C C . HIS A 1 75 ? 0.757 5.720 0.338 1.00 98.12 75 HIS A C 1
ATOM 573 O O . HIS A 1 75 ? 1.024 4.613 0.802 1.00 98.12 75 HIS A O 1
ATOM 579 N N . LEU A 1 76 ? 0.201 5.896 -0.858 1.00 98.12 76 LEU A N 1
ATOM 580 C CA . LEU A 1 76 ? -0.238 4.801 -1.720 1.00 98.12 76 LEU A CA 1
ATOM 581 C C . LEU A 1 76 ? 0.696 4.667 -2.924 1.00 98.12 76 LEU A C 1
ATOM 583 O O . LEU A 1 76 ? 1.140 5.661 -3.504 1.00 98.12 76 LEU A O 1
ATOM 587 N N . GLY A 1 77 ? 0.949 3.431 -3.336 1.00 97.00 77 GLY A N 1
ATOM 588 C CA . GLY A 1 77 ? 1.698 3.111 -4.546 1.00 97.00 77 GLY A CA 1
ATOM 589 C C . GLY A 1 77 ? 1.129 1.880 -5.238 1.00 97.00 77 GLY A C 1
ATOM 590 O O . GLY A 1 77 ? 0.426 1.082 -4.619 1.00 97.00 77 GLY A O 1
ATOM 591 N N . HIS A 1 78 ? 1.440 1.726 -6.522 1.00 96.81 78 HIS A N 1
ATOM 592 C CA . HIS A 1 78 ? 1.105 0.528 -7.279 1.00 96.81 78 HIS A CA 1
ATOM 593 C C . HIS A 1 78 ? 2.199 0.222 -8.305 1.00 96.81 78 HIS A C 1
ATOM 595 O O . HIS A 1 78 ? 2.659 1.126 -9.005 1.00 96.81 78 HIS A O 1
ATOM 601 N N . ASN A 1 79 ? 2.591 -1.047 -8.418 1.00 93.94 79 ASN A N 1
ATOM 602 C CA . ASN A 1 79 ? 3.695 -1.494 -9.272 1.00 93.94 79 ASN A CA 1
ATOM 603 C C . ASN A 1 79 ? 3.487 -1.180 -10.764 1.00 93.94 79 ASN A C 1
ATOM 605 O O . ASN A 1 79 ? 4.459 -0.930 -11.469 1.00 93.94 79 ASN A O 1
ATOM 609 N N . ASP A 1 80 ? 2.236 -1.119 -11.228 1.00 92.19 80 ASP A N 1
ATOM 610 C CA . ASP A 1 80 ? 1.885 -0.808 -12.627 1.00 92.19 80 ASP A CA 1
ATOM 611 C C . ASP A 1 80 ? 1.669 0.687 -12.919 1.00 92.19 80 ASP A C 1
ATOM 613 O O . ASP A 1 80 ? 1.443 1.081 -14.071 1.00 92.19 80 ASP A O 1
ATOM 617 N N . VAL A 1 81 ? 1.722 1.541 -11.892 1.00 93.19 81 VAL A N 1
ATOM 618 C CA . VAL A 1 81 ? 1.532 2.987 -12.044 1.00 93.19 81 VAL A CA 1
ATOM 619 C C . VAL A 1 81 ? 2.876 3.643 -12.343 1.00 93.19 81 VAL A C 1
ATOM 621 O O . VAL A 1 81 ? 3.655 4.011 -11.465 1.00 93.19 81 VAL A O 1
ATOM 624 N N . TRP A 1 82 ? 3.136 3.777 -13.638 1.00 90.31 82 TRP A N 1
ATOM 625 C CA . TRP A 1 82 ? 4.324 4.407 -14.200 1.00 90.31 82 TRP A CA 1
ATOM 626 C C . TRP A 1 82 ? 3.905 5.461 -15.207 1.00 90.31 82 TRP A C 1
ATOM 628 O O . TRP A 1 82 ? 2.979 5.238 -15.996 1.00 90.31 82 TRP A O 1
ATOM 638 N N . ASP A 1 83 ? 4.606 6.593 -15.215 1.00 81.06 83 ASP A N 1
ATOM 639 C CA . ASP A 1 83 ? 4.440 7.530 -16.319 1.00 81.06 83 ASP A CA 1
ATOM 640 C C . ASP A 1 83 ? 4.896 6.889 -17.643 1.00 81.06 83 ASP A C 1
ATOM 642 O O . ASP A 1 83 ? 5.698 5.955 -17.654 1.00 81.06 83 ASP A O 1
ATOM 646 N N . ILE A 1 84 ? 4.343 7.346 -18.766 1.00 75.50 84 ILE A N 1
ATOM 647 C CA . ILE A 1 84 ? 4.564 6.726 -20.083 1.00 75.50 84 ILE A CA 1
ATOM 648 C C . ILE A 1 84 ? 5.370 7.637 -21.011 1.00 75.50 84 ILE A C 1
ATOM 650 O O . ILE A 1 84 ? 5.162 7.662 -22.225 1.00 75.50 84 ILE A O 1
ATOM 654 N N . ARG A 1 85 ? 6.308 8.404 -20.447 1.00 80.12 85 ARG A N 1
ATOM 655 C CA . ARG A 1 85 ? 7.192 9.308 -21.195 1.00 80.12 85 ARG A CA 1
ATOM 656 C C . ARG A 1 85 ? 8.290 8.538 -21.929 1.00 80.12 85 ARG A C 1
ATOM 658 O O . ARG A 1 85 ? 9.462 8.608 -21.588 1.00 80.12 85 ARG A O 1
ATOM 665 N N . VAL A 1 86 ? 7.904 7.774 -22.945 1.00 76.75 86 VAL A N 1
ATOM 666 C CA . VAL A 1 86 ? 8.831 7.010 -23.787 1.00 76.75 86 VAL A CA 1
ATOM 667 C C . VAL A 1 86 ? 9.119 7.795 -25.064 1.00 76.75 86 VAL A C 1
ATOM 669 O O . VAL A 1 86 ? 8.197 8.162 -25.789 1.00 76.75 86 VAL A O 1
ATOM 672 N N . ALA A 1 87 ? 10.398 8.039 -25.351 1.00 80.69 87 ALA A N 1
ATOM 673 C CA . ALA A 1 87 ? 10.848 8.642 -26.602 1.00 80.69 87 ALA A CA 1
ATOM 674 C C . ALA A 1 87 ? 11.394 7.566 -27.554 1.00 80.69 87 ALA A C 1
ATOM 676 O O . ALA A 1 87 ? 12.342 6.858 -27.217 1.00 80.69 87 ALA A O 1
ATOM 677 N N . GLU A 1 88 ? 10.821 7.461 -28.756 1.00 81.62 88 GLU A N 1
ATOM 678 C CA . GLU A 1 88 ? 11.222 6.483 -29.786 1.00 81.62 88 GLU A CA 1
ATOM 679 C C . GLU A 1 88 ? 11.589 7.151 -31.132 1.00 81.62 88 GLU A C 1
ATOM 681 O O . GLU A 1 88 ? 11.469 6.539 -32.190 1.00 81.62 88 GLU A O 1
ATOM 686 N N . ASN A 1 89 ? 12.084 8.396 -31.119 1.00 86.44 89 ASN A N 1
ATOM 687 C CA . ASN A 1 89 ? 12.236 9.254 -32.314 1.00 86.44 89 ASN A CA 1
ATOM 688 C C . ASN A 1 89 ? 13.172 8.735 -33.427 1.00 86.44 89 ASN A C 1
ATOM 690 O O . ASN A 1 89 ? 13.174 9.287 -34.523 1.00 86.44 89 ASN A O 1
ATOM 694 N N . HIS A 1 90 ? 13.996 7.722 -33.149 1.00 88.50 90 HIS A N 1
ATOM 695 C CA . HIS A 1 90 ? 15.047 7.242 -34.059 1.00 88.50 90 HIS A CA 1
ATOM 696 C C . HIS A 1 90 ? 15.016 5.729 -34.260 1.00 88.50 90 HIS A C 1
ATOM 698 O O . HIS A 1 90 ? 16.018 5.131 -34.645 1.00 88.50 90 HIS A O 1
ATOM 704 N N . LYS A 1 91 ? 13.885 5.085 -33.955 1.00 86.75 91 LYS A N 1
ATOM 705 C CA . LYS A 1 91 ? 13.736 3.624 -34.020 1.00 86.75 91 LYS A CA 1
ATOM 706 C C . LYS A 1 91 ? 14.079 3.055 -35.399 1.00 86.75 91 LYS A C 1
ATOM 708 O O . LYS A 1 91 ? 14.705 2.006 -35.495 1.00 86.75 91 LYS A O 1
ATOM 713 N N . ASP A 1 92 ? 13.703 3.777 -36.444 1.00 91.38 92 ASP A N 1
ATOM 714 C CA . ASP A 1 92 ? 13.970 3.502 -37.857 1.00 91.38 92 ASP A CA 1
ATOM 715 C C . ASP A 1 92 ? 15.445 3.685 -38.259 1.00 91.38 92 ASP A C 1
ATOM 717 O O . ASP A 1 92 ? 15.889 3.110 -39.250 1.00 91.38 92 ASP A O 1
ATOM 721 N N . LYS A 1 93 ? 16.221 4.447 -37.479 1.00 91.94 93 LYS A N 1
ATOM 722 C CA . LYS A 1 93 ? 17.642 4.743 -37.736 1.00 91.94 93 LYS A CA 1
ATOM 723 C C . LYS A 1 93 ? 18.599 3.797 -37.012 1.00 91.94 93 LYS A C 1
ATOM 725 O O . LYS A 1 93 ? 19.809 3.859 -37.241 1.00 91.94 93 LYS A O 1
ATOM 730 N N . LEU A 1 94 ? 18.088 2.942 -36.125 1.00 92.06 94 LEU A N 1
ATOM 731 C CA . LEU A 1 94 ? 18.903 1.970 -35.404 1.00 92.06 94 LEU A CA 1
ATOM 732 C C . LEU A 1 94 ? 19.399 0.884 -36.359 1.00 92.06 94 LEU A C 1
ATOM 734 O O . LEU A 1 94 ? 18.626 0.271 -37.094 1.00 92.06 94 LEU A O 1
ATOM 738 N N . VAL A 1 95 ? 20.703 0.619 -36.326 1.00 93.38 95 VAL A N 1
ATOM 739 C CA . VAL A 1 95 ? 21.326 -0.417 -37.157 1.00 93.38 95 VAL A CA 1
ATOM 740 C C . VAL A 1 95 ? 21.555 -1.699 -36.362 1.00 93.38 95 VAL A C 1
ATOM 742 O O . VAL A 1 95 ? 21.691 -1.690 -35.138 1.00 93.38 95 VAL A O 1
ATOM 745 N N . LYS A 1 96 ? 21.656 -2.828 -37.071 1.00 96.00 96 LYS A N 1
ATOM 746 C CA . LYS A 1 96 ? 22.056 -4.104 -36.465 1.00 96.00 96 LYS A CA 1
ATOM 747 C C . LYS A 1 96 ? 23.482 -4.018 -35.919 1.00 96.00 96 LYS A C 1
ATOM 749 O O . LYS A 1 96 ? 24.347 -3.379 -36.521 1.00 96.00 96 LYS A O 1
ATOM 754 N N . PHE A 1 97 ? 23.739 -4.761 -34.842 1.00 95.25 97 PHE A N 1
ATOM 755 C CA . PHE A 1 97 ? 25.064 -4.857 -34.225 1.00 95.25 97 PHE A CA 1
ATOM 756 C C . PHE A 1 97 ? 26.161 -5.217 -35.237 1.00 95.25 97 PHE A C 1
ATOM 758 O O . PHE A 1 97 ? 27.221 -4.605 -35.238 1.00 95.25 97 PHE A O 1
ATOM 765 N N . GLU A 1 98 ? 25.888 -6.147 -36.154 1.00 96.81 98 GLU A N 1
ATOM 766 C CA . GLU A 1 98 ? 26.838 -6.567 -37.190 1.00 96.81 98 GLU A CA 1
ATOM 767 C C . GLU A 1 98 ? 27.283 -5.416 -38.108 1.00 96.81 98 GLU A C 1
ATOM 769 O O . GLU A 1 98 ? 28.473 -5.280 -38.404 1.00 96.81 98 GLU A O 1
ATOM 774 N N . HIS A 1 99 ? 26.352 -4.547 -38.518 1.00 94.31 99 HIS A N 1
ATOM 775 C CA . HIS A 1 99 ? 26.663 -3.385 -39.354 1.00 94.31 99 HIS A CA 1
ATOM 776 C C . HIS A 1 99 ? 27.567 -2.397 -38.610 1.00 94.31 99 HIS A C 1
ATOM 778 O O . HIS A 1 99 ? 28.579 -1.943 -39.146 1.00 94.31 99 HIS A O 1
ATOM 784 N N . LEU A 1 100 ? 27.217 -2.109 -37.353 1.00 94.44 100 LEU A N 1
ATOM 785 C CA . LEU A 1 100 ? 27.987 -1.237 -36.470 1.00 94.44 100 LEU A CA 1
ATOM 786 C C . LEU A 1 100 ? 29.399 -1.794 -36.247 1.00 94.44 100 LEU A C 1
ATOM 788 O O . LEU A 1 100 ? 30.387 -1.084 -36.423 1.00 94.44 100 LEU A O 1
ATOM 792 N N . TRP A 1 101 ? 29.504 -3.087 -35.945 1.00 95.88 101 TRP A N 1
ATOM 793 C CA . TRP A 1 101 ? 30.774 -3.757 -35.682 1.00 95.88 101 TRP A CA 1
ATOM 794 C C . TRP A 1 101 ? 31.686 -3.808 -36.911 1.00 95.88 101 TRP A C 1
ATOM 796 O O . TRP A 1 101 ? 32.895 -3.605 -36.798 1.00 95.88 101 TRP A O 1
ATOM 806 N N . THR A 1 102 ? 31.114 -4.021 -38.098 1.00 96.00 102 THR A N 1
ATOM 807 C CA . THR A 1 102 ? 31.863 -4.033 -39.363 1.00 96.00 102 THR A CA 1
ATOM 808 C C . THR A 1 102 ? 32.518 -2.681 -39.645 1.00 96.00 102 THR A C 1
ATOM 810 O O . THR A 1 102 ? 33.694 -2.636 -40.006 1.00 96.00 102 THR A O 1
ATOM 813 N N . ARG A 1 103 ? 31.796 -1.572 -39.431 1.00 94.50 103 ARG A N 1
ATOM 814 C CA . ARG A 1 103 ? 32.353 -0.216 -39.571 1.00 94.50 103 ARG A CA 1
ATOM 815 C C . ARG A 1 103 ? 33.425 0.080 -38.524 1.00 94.50 103 ARG A C 1
ATOM 817 O O . ARG A 1 103 ? 34.504 0.553 -38.865 1.00 94.50 103 ARG A O 1
ATOM 824 N N . LEU A 1 104 ? 33.178 -0.271 -37.260 1.00 93.69 104 LEU A N 1
ATOM 825 C CA . LEU A 1 104 ? 34.155 -0.055 -36.187 1.00 93.69 104 LEU A CA 1
ATOM 826 C C . LEU A 1 104 ? 35.476 -0.800 -36.422 1.00 93.69 104 LEU A C 1
ATOM 828 O O . LEU A 1 104 ? 36.535 -0.258 -36.123 1.00 93.69 104 LEU A O 1
ATOM 832 N N . LYS A 1 105 ? 35.435 -2.007 -36.999 1.00 95.94 105 LYS A N 1
ATOM 833 C CA . LYS A 1 105 ? 36.645 -2.759 -37.373 1.00 95.94 105 LYS A CA 1
ATOM 834 C C . LYS A 1 105 ? 37.455 -2.096 -38.487 1.00 95.94 105 LYS A C 1
ATOM 836 O O . LYS A 1 105 ? 38.679 -2.177 -38.458 1.00 95.94 105 LYS A O 1
ATOM 841 N N . ARG A 1 106 ? 36.792 -1.472 -39.469 1.00 94.88 106 ARG A N 1
ATOM 842 C CA . ARG A 1 106 ? 37.462 -0.743 -40.561 1.00 94.88 106 ARG A CA 1
ATOM 843 C C . ARG A 1 106 ? 38.173 0.508 -40.051 1.00 94.88 106 ARG A C 1
ATOM 845 O O . ARG A 1 106 ? 39.261 0.812 -40.529 1.00 94.88 106 ARG A O 1
ATOM 852 N N . ASN A 1 107 ? 37.577 1.188 -39.067 1.00 93.06 107 ASN A N 1
ATOM 853 C CA . ASN A 1 107 ? 38.171 2.306 -38.332 1.00 93.06 107 ASN A CA 1
ATOM 854 C C . ASN A 1 107 ? 38.760 3.407 -39.243 1.00 93.06 107 ASN A C 1
ATOM 856 O O . ASN A 1 107 ? 39.849 3.934 -38.986 1.00 93.06 107 ASN A O 1
ATOM 860 N N . THR A 1 108 ? 38.060 3.771 -40.321 1.00 97.06 108 THR A N 1
ATOM 861 C CA . THR A 1 108 ? 38.446 4.932 -41.138 1.00 97.06 108 THR A CA 1
ATOM 862 C C . THR A 1 108 ? 38.044 6.245 -40.441 1.00 97.06 108 THR A C 1
ATOM 864 O O . THR A 1 108 ? 37.245 6.225 -39.497 1.00 97.06 108 THR A O 1
ATOM 867 N N . PRO A 1 109 ? 38.590 7.410 -40.844 1.00 96.19 109 PRO A N 1
ATOM 868 C CA . PRO A 1 109 ? 38.119 8.704 -40.345 1.00 96.19 109 PRO A CA 1
ATOM 869 C C . PRO A 1 109 ? 36.604 8.900 -40.509 1.00 96.19 109 PRO A C 1
ATOM 871 O O . PRO A 1 109 ? 35.952 9.392 -39.588 1.00 96.19 109 PRO A O 1
ATOM 874 N N . GLU A 1 110 ? 36.037 8.452 -41.630 1.00 96.25 110 GLU A N 1
ATOM 875 C CA . GLU A 1 110 ? 34.600 8.519 -41.913 1.00 96.25 110 GLU A CA 1
ATOM 876 C C . GLU A 1 110 ? 33.793 7.613 -40.976 1.00 96.25 110 GLU A C 1
ATOM 878 O O . GLU A 1 110 ? 32.759 8.036 -40.461 1.00 96.25 110 GLU A O 1
ATOM 883 N N . ASP A 1 111 ? 34.270 6.392 -40.703 1.00 94.75 111 ASP A N 1
ATOM 884 C CA . ASP A 1 111 ? 33.608 5.471 -39.772 1.00 94.75 111 ASP A CA 1
ATOM 885 C C . ASP A 1 111 ? 33.589 6.029 -38.341 1.00 94.75 111 ASP A C 1
ATOM 887 O O . ASP A 1 111 ? 32.579 5.905 -37.645 1.00 94.75 111 ASP A O 1
ATOM 891 N N . ARG A 1 112 ? 34.673 6.689 -37.904 1.00 95.12 112 ARG A N 1
ATOM 892 C CA . ARG A 1 112 ? 34.733 7.347 -36.587 1.00 95.12 112 ARG A CA 1
ATOM 893 C C . ARG A 1 112 ? 33.768 8.525 -36.484 1.00 95.12 112 ARG A C 1
ATOM 895 O O . ARG A 1 112 ? 33.078 8.637 -35.473 1.00 95.12 112 ARG A O 1
ATOM 902 N N . ALA A 1 113 ? 33.709 9.375 -37.511 1.00 96.50 113 ALA A N 1
ATOM 903 C CA . ALA A 1 113 ? 32.772 10.496 -37.554 1.00 96.50 113 ALA A CA 1
ATOM 904 C C . ALA A 1 113 ? 31.318 9.998 -37.536 1.00 96.50 113 ALA A C 1
ATOM 906 O O . ALA A 1 113 ? 30.534 10.404 -36.680 1.00 96.50 113 ALA A O 1
ATOM 907 N N . TRP A 1 114 ? 30.997 9.022 -38.392 1.00 96.31 114 TRP A N 1
ATOM 908 C CA . TRP A 1 114 ? 29.681 8.390 -38.422 1.00 96.31 114 TRP A CA 1
ATOM 909 C C . TRP A 1 114 ? 29.306 7.768 -37.073 1.00 96.31 114 TRP A C 1
ATOM 911 O O . TRP A 1 114 ? 28.178 7.928 -36.617 1.00 96.31 114 TRP A O 1
ATOM 921 N N . PHE A 1 115 ? 30.234 7.071 -36.410 1.00 95.38 115 PHE A N 1
ATOM 922 C CA . PHE A 1 115 ? 29.960 6.443 -35.119 1.00 95.38 115 PHE A CA 1
ATOM 923 C C . PHE A 1 115 ? 29.736 7.470 -34.004 1.00 95.38 115 PHE A C 1
ATOM 925 O O . PHE A 1 115 ? 28.886 7.246 -33.141 1.00 95.38 115 PHE A O 1
ATOM 932 N N . ALA A 1 116 ? 30.448 8.600 -34.026 1.00 95.25 116 ALA A N 1
ATOM 933 C CA . ALA A 1 116 ? 30.210 9.703 -33.099 1.00 95.25 116 ALA A CA 1
ATOM 934 C C . ALA A 1 116 ? 28.796 10.284 -33.277 1.00 95.25 116 ALA A C 1
ATOM 936 O O . ALA A 1 116 ? 28.065 10.433 -32.293 1.00 95.25 116 ALA A O 1
ATOM 937 N N . ASP A 1 117 ? 28.375 10.515 -34.523 1.00 95.81 117 ASP A N 1
ATOM 938 C CA . ASP A 1 117 ? 27.021 10.981 -34.843 1.00 95.81 117 ASP A CA 1
ATOM 939 C C . ASP A 1 117 ? 25.956 9.940 -34.477 1.00 95.81 117 ASP A C 1
ATOM 941 O O . ASP A 1 117 ? 24.920 10.278 -33.903 1.00 95.81 117 ASP A O 1
ATOM 945 N N . TYR A 1 118 ? 26.227 8.657 -34.731 1.00 94.75 118 TYR A N 1
ATOM 946 C CA . TYR A 1 118 ? 25.347 7.555 -34.351 1.00 94.75 118 TYR A CA 1
ATOM 947 C C . TYR A 1 118 ? 25.183 7.465 -32.826 1.00 94.75 118 TYR A C 1
ATOM 949 O O . TYR A 1 118 ? 24.064 7.330 -32.330 1.00 94.75 118 TYR A O 1
ATOM 957 N N . CYS A 1 119 ? 26.269 7.597 -32.056 1.00 93.88 119 CYS A N 1
ATOM 958 C CA . CYS A 1 119 ? 26.224 7.652 -30.591 1.00 93.88 119 CYS A CA 1
ATOM 959 C C . CYS A 1 119 ? 25.426 8.860 -30.087 1.00 93.88 119 CYS A C 1
ATOM 961 O O . CYS A 1 119 ? 24.646 8.736 -29.143 1.00 93.88 119 CYS A O 1
ATOM 963 N N . LYS A 1 120 ? 25.596 10.029 -30.717 1.00 94.19 120 LYS A N 1
ATOM 964 C CA . LYS A 1 120 ? 24.824 11.230 -30.384 1.00 94.19 120 LYS A CA 1
ATOM 965 C C . LYS A 1 120 ? 23.331 10.989 -30.613 1.00 94.19 120 LYS A C 1
ATOM 967 O O . LYS A 1 120 ? 22.555 11.122 -29.674 1.00 94.19 120 LYS A O 1
ATOM 972 N N . MET A 1 121 ? 22.959 10.545 -31.812 1.00 94.31 121 MET A N 1
ATOM 973 C CA . MET A 1 121 ? 21.576 10.264 -32.207 1.00 94.31 121 MET A CA 1
ATOM 974 C C . MET A 1 121 ? 20.920 9.191 -31.324 1.00 94.31 121 MET A C 1
ATOM 976 O O . MET A 1 121 ? 19.813 9.390 -30.831 1.00 94.31 121 MET A O 1
ATOM 980 N N . THR A 1 122 ? 21.610 8.082 -31.038 1.00 90.94 122 THR A N 1
ATOM 981 C CA . THR A 1 122 ? 21.065 7.021 -30.167 1.00 90.94 122 THR A CA 1
ATOM 982 C C . THR A 1 122 ? 20.864 7.485 -28.726 1.00 90.94 122 THR A C 1
ATOM 984 O O . THR A 1 122 ? 19.913 7.055 -28.072 1.00 90.94 122 THR A O 1
ATOM 987 N N . ARG A 1 123 ? 21.705 8.402 -28.231 1.00 90.12 123 ARG A N 1
ATOM 988 C CA . ARG A 1 123 ? 21.594 8.972 -26.882 1.00 90.12 123 ARG A CA 1
ATOM 989 C C . ARG A 1 123 ? 20.467 9.999 -26.738 1.00 90.12 123 ARG A C 1
ATOM 991 O O . ARG A 1 123 ? 19.996 10.192 -25.622 1.00 90.12 123 ARG A O 1
ATOM 998 N N . GLU A 1 124 ? 20.007 10.632 -27.817 1.00 89.69 124 GLU A N 1
ATOM 999 C CA . GLU A 1 124 ? 18.985 11.693 -27.756 1.00 89.69 124 GLU A CA 1
ATOM 1000 C C . GLU A 1 124 ? 17.684 11.243 -27.074 1.00 89.69 124 GLU A C 1
ATOM 1002 O O . GLU A 1 124 ? 17.118 12.003 -26.289 1.00 89.69 124 GLU A O 1
ATOM 1007 N N . ASN A 1 125 ? 17.239 10.001 -27.293 1.00 84.31 125 ASN A N 1
ATOM 1008 C CA . ASN A 1 125 ? 16.054 9.463 -26.612 1.00 84.31 125 ASN A CA 1
ATOM 1009 C C . ASN A 1 125 ? 16.308 9.197 -25.118 1.00 84.31 125 ASN A C 1
ATOM 1011 O O . ASN A 1 125 ? 15.433 9.458 -24.299 1.00 84.31 125 ASN A O 1
ATOM 1015 N N . TYR A 1 126 ? 17.510 8.744 -24.741 1.00 82.62 126 TYR A N 1
ATOM 1016 C CA . TYR A 1 126 ? 17.900 8.549 -23.335 1.00 82.62 126 TYR A CA 1
ATOM 1017 C C . TYR A 1 126 ? 18.116 9.865 -22.577 1.00 82.62 126 TYR A C 1
ATOM 1019 O O . TYR A 1 126 ? 18.165 9.865 -21.350 1.00 82.62 126 TYR A O 1
ATOM 1027 N N . ALA A 1 127 ? 18.266 10.982 -23.293 1.00 85.00 127 ALA A N 1
ATOM 1028 C CA . ALA A 1 127 ? 18.335 12.316 -22.706 1.00 85.00 127 ALA A CA 1
ATOM 1029 C C . ALA A 1 127 ? 16.947 12.904 -22.386 1.00 85.00 127 ALA A C 1
ATOM 1031 O O . ALA A 1 127 ? 16.867 13.945 -21.734 1.00 85.00 127 ALA A O 1
ATOM 1032 N N . GLN A 1 128 ? 15.861 12.261 -22.830 1.00 84.00 128 GLN A N 1
ATOM 1033 C CA . GLN A 1 128 ? 14.499 12.650 -22.465 1.00 84.00 128 GLN A CA 1
ATOM 1034 C C . GLN A 1 128 ? 14.169 12.211 -21.028 1.00 84.00 128 GLN A C 1
ATOM 1036 O O . GLN A 1 128 ? 14.787 11.272 -20.518 1.00 84.00 128 GLN A O 1
ATOM 1041 N N . PRO A 1 129 ? 13.191 12.850 -20.356 1.00 81.81 129 PRO A N 1
ATOM 1042 C CA . PRO A 1 129 ? 12.727 12.405 -19.046 1.00 81.81 129 PRO A CA 1
ATOM 1043 C C . PRO A 1 129 ? 12.266 10.944 -19.097 1.00 81.81 129 PRO A C 1
ATOM 1045 O O . PRO A 1 129 ? 11.236 10.641 -19.694 1.00 81.81 129 PRO A O 1
ATOM 1048 N N . TYR A 1 130 ? 13.041 10.051 -18.481 1.00 80.56 130 TYR A N 1
ATOM 1049 C CA . TYR A 1 130 ? 12.777 8.617 -18.520 1.00 80.56 130 TYR A CA 1
ATOM 1050 C C . TYR A 1 130 ? 11.540 8.259 -17.676 1.00 80.56 130 TYR A C 1
ATOM 1052 O O . TYR A 1 130 ? 11.325 8.891 -16.630 1.00 80.56 130 TYR A O 1
ATOM 1060 N N . PRO A 1 131 ? 10.752 7.244 -18.083 1.00 84.25 131 PRO A N 1
ATOM 1061 C CA . PRO A 1 131 ? 9.648 6.739 -17.284 1.00 84.25 131 PRO A CA 1
ATOM 1062 C C . PRO A 1 131 ? 10.079 6.379 -15.869 1.00 84.25 131 PRO A C 1
ATOM 1064 O O . PRO A 1 131 ? 11.084 5.693 -15.669 1.00 84.25 131 PRO A O 1
ATOM 1067 N N . ARG A 1 132 ? 9.304 6.820 -14.882 1.00 87.19 132 ARG A N 1
ATOM 1068 C CA . ARG A 1 132 ? 9.517 6.474 -13.475 1.00 87.19 132 ARG A CA 1
ATOM 1069 C C . ARG A 1 132 ? 8.224 5.954 -12.843 1.00 87.19 132 ARG A C 1
ATOM 1071 O O . ARG A 1 132 ? 7.137 6.322 -13.307 1.00 87.19 132 ARG A O 1
ATOM 1078 N N . PRO A 1 133 ? 8.323 5.145 -11.773 1.00 89.75 133 PRO A N 1
ATOM 1079 C CA . PRO A 1 133 ? 7.159 4.835 -10.958 1.00 89.75 133 PRO A CA 1
ATOM 1080 C C . PRO A 1 133 ? 6.573 6.139 -10.415 1.00 89.75 133 PRO A C 1
ATOM 1082 O O . PRO A 1 133 ? 7.311 7.068 -10.061 1.00 89.75 133 PRO A O 1
ATOM 1085 N N . TRP A 1 134 ? 5.247 6.215 -10.372 1.00 89.81 134 TRP A N 1
ATOM 1086 C CA . TRP A 1 134 ? 4.546 7.400 -9.897 1.00 89.81 134 TRP A CA 1
ATOM 1087 C C . TRP A 1 134 ? 3.783 7.093 -8.603 1.00 89.81 134 TRP A C 1
ATOM 1089 O O . TRP A 1 134 ? 3.097 6.070 -8.537 1.00 89.81 134 TRP A O 1
ATOM 1099 N N . PRO A 1 135 ? 3.868 7.948 -7.565 1.00 93.44 135 PRO A N 1
ATOM 1100 C CA . PRO A 1 135 ? 3.059 7.759 -6.368 1.00 93.44 135 PRO A CA 1
ATOM 1101 C C . PRO A 1 135 ? 1.566 7.858 -6.705 1.00 93.44 135 PRO A C 1
ATOM 1103 O O . PRO A 1 135 ? 1.162 8.598 -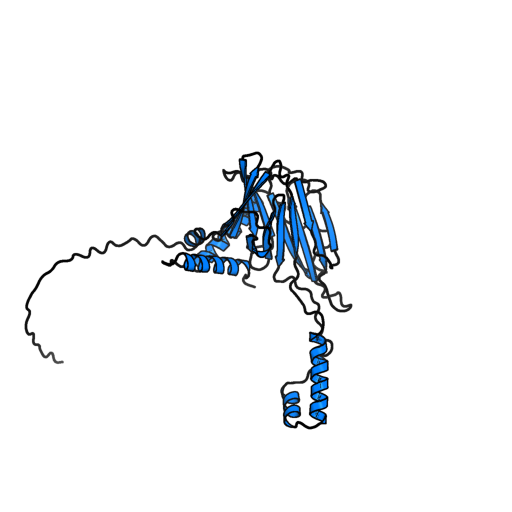7.602 1.00 93.44 135 PRO A O 1
ATOM 1106 N N . CYS A 1 136 ? 0.734 7.115 -5.981 1.00 96.31 136 CYS A N 1
ATOM 1107 C CA . CYS A 1 136 ? -0.710 7.076 -6.218 1.00 96.31 136 CYS A CA 1
ATOM 1108 C C . CYS A 1 136 ? -1.479 8.088 -5.355 1.00 96.31 136 CYS A C 1
ATOM 1110 O O . CYS A 1 136 ? -2.700 8.026 -5.300 1.00 96.31 136 CYS A O 1
ATOM 1112 N N . GLY A 1 137 ? -0.794 9.012 -4.678 1.00 96.62 137 GLY A N 1
ATOM 1113 C CA . GLY A 1 137 ? -1.391 9.972 -3.751 1.00 96.62 137 GLY A CA 1
ATOM 1114 C C . GLY A 1 137 ? -1.396 9.486 -2.306 1.00 96.62 137 GLY A C 1
ATOM 1115 O O . GLY A 1 137 ? -0.770 8.484 -1.947 1.00 96.62 137 GLY A O 1
ATOM 1116 N N . SER A 1 138 ? -2.075 10.241 -1.442 1.00 97.88 138 SER A N 1
ATOM 1117 C CA . SER A 1 138 ? -2.052 10.007 0.004 1.00 97.88 138 SER A CA 1
ATOM 1118 C C . SER A 1 138 ? -3.417 10.192 0.667 1.00 97.88 138 SER A C 1
ATOM 1120 O O . SER A 1 138 ? -4.172 11.096 0.316 1.00 97.88 138 SER A O 1
ATOM 1122 N N . LEU A 1 139 ? -3.715 9.381 1.681 1.00 98.25 139 LEU A N 1
ATOM 1123 C CA . LEU A 1 139 ? -4.848 9.577 2.588 1.00 98.25 139 LEU A CA 1
ATOM 1124 C C . LEU A 1 139 ? -4.354 10.160 3.912 1.00 98.25 139 LEU A C 1
ATOM 1126 O O . LEU A 1 139 ? -3.474 9.590 4.548 1.00 98.25 139 LEU A O 1
ATOM 1130 N N . LEU A 1 140 ? -4.971 11.244 4.371 1.00 97.88 140 LEU A N 1
ATOM 1131 C CA . LEU A 1 140 ? -4.738 11.822 5.691 1.00 97.88 140 LEU A CA 1
ATOM 1132 C C . LEU A 1 140 ? -5.984 11.658 6.563 1.00 97.88 140 LEU A C 1
ATOM 1134 O O . LEU A 1 140 ? -7.061 12.133 6.201 1.00 97.88 140 LEU A O 1
ATOM 1138 N N . LEU A 1 141 ? -5.812 11.053 7.738 1.00 97.94 141 LEU A N 1
ATOM 1139 C CA . LEU A 1 141 ? -6.813 10.953 8.802 1.00 97.94 141 LEU A CA 1
ATOM 1140 C C . LEU A 1 141 ? -6.351 11.803 9.989 1.00 97.94 141 LEU A C 1
ATOM 1142 O O . LEU A 1 141 ? -5.442 11.424 10.724 1.00 97.94 141 LEU A O 1
ATOM 1146 N N . GLY A 1 142 ? -6.941 12.984 10.154 1.00 97.06 142 GLY A N 1
ATOM 1147 C CA . GLY A 1 142 ? -6.599 13.927 11.217 1.00 97.06 142 GLY A CA 1
ATOM 1148 C C . GLY A 1 142 ? -7.508 13.780 12.433 1.00 97.06 142 GLY A C 1
ATOM 1149 O O . GLY A 1 142 ? -8.705 13.533 12.283 1.00 97.06 142 GLY A O 1
ATOM 1150 N N . PHE A 1 143 ? -6.955 13.985 13.625 1.00 96.12 143 PHE A N 1
ATOM 1151 C CA . PHE A 1 143 ? -7.672 13.937 14.903 1.00 96.12 143 PHE A CA 1
ATOM 1152 C C . PHE A 1 143 ? -7.276 15.106 15.819 1.00 96.12 143 PHE A C 1
ATOM 1154 O O . PHE A 1 143 ? -6.331 15.848 15.549 1.00 96.12 143 PHE A O 1
ATOM 1161 N N . ASP A 1 144 ? -8.048 15.319 16.888 1.00 95.62 144 ASP A N 1
ATOM 1162 C CA . ASP A 1 144 ? -7.764 16.345 17.898 1.00 95.62 144 ASP A CA 1
ATOM 1163 C C . ASP A 1 144 ? -6.890 15.768 19.016 1.00 95.62 144 ASP A C 1
ATOM 1165 O O . ASP A 1 144 ? -7.306 14.849 19.723 1.00 95.62 144 ASP A O 1
ATOM 1169 N N . ARG A 1 145 ? -5.706 16.352 19.215 1.00 95.31 145 ARG A N 1
ATOM 1170 C CA . ARG A 1 145 ? -4.735 15.929 20.235 1.00 95.31 145 ARG A CA 1
ATOM 1171 C C . ARG A 1 145 ? -5.231 16.070 21.673 1.00 95.31 145 ARG A C 1
ATOM 1173 O O . ARG A 1 145 ? -4.655 15.480 22.574 1.00 95.31 145 ARG A O 1
ATOM 1180 N N . ARG A 1 146 ? -6.290 16.852 21.901 1.00 95.56 146 ARG A N 1
ATOM 1181 C CA . ARG A 1 146 ? -6.939 16.965 23.218 1.00 95.56 146 ARG A CA 1
ATOM 1182 C C . ARG A 1 146 ? -7.783 15.740 23.563 1.00 95.56 146 ARG A C 1
ATOM 1184 O O . ARG A 1 146 ? -8.105 15.549 24.727 1.00 95.56 146 ARG A O 1
ATOM 1191 N N . ARG A 1 147 ? -8.169 14.959 22.550 1.00 95.00 147 ARG A N 1
ATOM 1192 C CA . ARG A 1 147 ? -9.023 13.772 22.679 1.00 95.00 147 ARG A CA 1
ATOM 1193 C C . ARG A 1 147 ? -8.294 12.477 22.378 1.00 95.00 147 ARG A C 1
ATOM 1195 O O . ARG A 1 147 ? -8.686 11.442 22.896 1.00 95.00 147 ARG A O 1
ATOM 1202 N N . ALA A 1 148 ? -7.285 12.512 21.514 1.00 96.12 148 ALA A N 1
ATOM 1203 C CA . ALA A 1 148 ? -6.556 11.323 21.113 1.00 96.12 148 ALA A CA 1
ATOM 1204 C C . ALA A 1 148 ? -5.048 11.562 21.087 1.00 96.12 148 ALA A C 1
ATOM 1206 O O . ALA A 1 148 ? -4.569 12.538 20.510 1.00 96.12 148 ALA A O 1
ATOM 1207 N N . GLU A 1 149 ? -4.313 10.625 21.667 1.00 95.19 149 GLU A N 1
ATOM 1208 C CA . GLU A 1 149 ? -2.862 10.528 21.586 1.00 95.19 149 GLU A CA 1
ATOM 1209 C C . GLU A 1 149 ? -2.493 9.273 20.798 1.00 95.19 149 GLU A C 1
ATOM 1211 O O . GLU A 1 149 ? -3.073 8.212 21.018 1.00 95.19 149 GLU A O 1
ATOM 1216 N N . LEU A 1 150 ? -1.545 9.388 19.871 1.00 94.44 150 LEU A N 1
ATOM 1217 C CA . LEU A 1 150 ? -1.016 8.251 19.129 1.00 94.44 150 LEU A CA 1
ATOM 1218 C C . LEU A 1 150 ? 0.244 7.724 19.825 1.00 94.44 150 LEU A C 1
ATOM 1220 O O . LEU A 1 150 ? 1.195 8.472 20.035 1.00 94.44 150 LEU A O 1
ATOM 1224 N N . LEU A 1 151 ? 0.238 6.431 20.144 1.00 94.00 151 LEU A N 1
ATOM 1225 C CA . LEU A 1 151 ? 1.243 5.769 20.978 1.00 94.00 151 LEU A CA 1
ATOM 1226 C C . LEU A 1 151 ? 2.323 5.041 20.167 1.00 94.00 151 LEU A C 1
ATOM 1228 O O . LEU A 1 151 ? 3.395 4.768 20.688 1.00 94.00 151 LEU A O 1
ATOM 1232 N N . GLY A 1 152 ? 2.045 4.698 18.909 1.00 93.81 152 GLY A N 1
ATOM 1233 C CA . GLY A 1 152 ? 2.947 3.891 18.091 1.00 93.81 152 GLY A CA 1
ATOM 1234 C C . GLY A 1 152 ? 2.192 2.970 17.143 1.00 93.81 152 GLY A C 1
ATOM 1235 O O . GLY A 1 152 ? 0.988 3.137 16.924 1.00 93.81 152 GLY A O 1
ATOM 1236 N N . HIS A 1 153 ? 2.895 1.998 16.572 1.00 95.81 153 HIS A N 1
ATOM 1237 C CA . HIS A 1 153 ? 2.294 0.993 15.707 1.00 95.81 153 HIS A CA 1
ATOM 1238 C C . HIS A 1 153 ? 3.003 -0.360 15.800 1.00 95.81 153 HIS A C 1
ATOM 1240 O O . HIS A 1 153 ? 4.163 -0.459 16.201 1.00 95.81 153 HIS A O 1
ATOM 1246 N N . ARG A 1 154 ? 2.295 -1.404 15.376 1.00 97.12 154 ARG A N 1
ATOM 1247 C CA . ARG A 1 154 ? 2.803 -2.762 15.213 1.00 97.12 154 ARG A CA 1
ATOM 1248 C C . ARG A 1 154 ? 2.356 -3.316 13.871 1.00 97.12 154 ARG A C 1
ATOM 1250 O O . ARG A 1 154 ? 1.180 -3.248 13.534 1.00 97.12 154 ARG A O 1
ATOM 1257 N N . VAL A 1 155 ? 3.281 -3.883 13.110 1.00 98.25 155 VAL A N 1
ATOM 1258 C CA . VAL A 1 155 ? 2.986 -4.651 11.899 1.00 98.25 155 VAL A CA 1
ATOM 1259 C C . VAL A 1 155 ? 3.110 -6.132 12.228 1.00 98.25 155 VAL A C 1
ATOM 1261 O O . VAL A 1 155 ? 4.203 -6.643 12.484 1.00 98.25 155 VAL A O 1
ATOM 1264 N N . ARG A 1 156 ? 1.967 -6.813 12.223 1.00 98.00 156 ARG A N 1
ATOM 1265 C CA . ARG A 1 156 ? 1.827 -8.262 12.339 1.00 98.00 156 ARG A CA 1
ATOM 1266 C C . ARG A 1 156 ? 2.165 -8.892 10.998 1.00 98.00 156 ARG A C 1
ATOM 1268 O O . ARG A 1 156 ? 1.334 -8.931 10.095 1.00 98.00 156 ARG A O 1
ATOM 1275 N N . ILE A 1 157 ? 3.404 -9.349 10.851 1.00 97.94 157 ILE A N 1
ATOM 1276 C CA . ILE A 1 157 ? 3.888 -9.911 9.582 1.00 97.94 157 ILE A CA 1
ATOM 1277 C C . ILE A 1 157 ? 3.266 -11.280 9.262 1.00 97.94 157 ILE A C 1
ATOM 1279 O O . ILE A 1 157 ? 3.194 -11.680 8.104 1.00 97.94 157 ILE A O 1
ATOM 1283 N N . ASP A 1 158 ? 2.766 -11.982 10.279 1.00 97.62 158 ASP A N 1
ATOM 1284 C CA . ASP A 1 158 ? 2.063 -13.262 10.170 1.00 97.62 158 ASP A CA 1
ATOM 1285 C C . ASP A 1 158 ? 0.684 -13.146 9.507 1.00 97.62 158 ASP A C 1
ATOM 1287 O O . ASP A 1 158 ? 0.196 -14.111 8.910 1.00 97.62 158 ASP A O 1
ATOM 1291 N N . THR A 1 159 ? 0.064 -11.969 9.599 1.00 96.94 159 THR A N 1
ATOM 1292 C CA . THR A 1 159 ? -1.271 -11.678 9.053 1.00 96.94 159 THR A CA 1
ATOM 1293 C C . THR A 1 159 ? -1.297 -10.477 8.106 1.00 96.94 159 THR A C 1
ATOM 1295 O O . THR A 1 159 ? -2.362 -10.125 7.602 1.00 96.94 159 THR A O 1
ATOM 1298 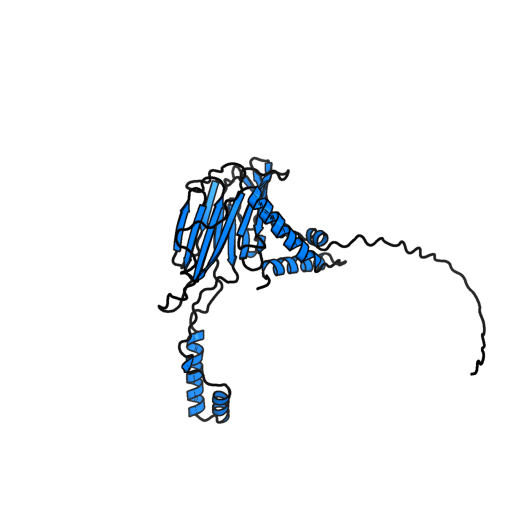N N . GLY A 1 160 ? -0.157 -9.813 7.895 1.00 97.56 160 GLY A N 1
ATOM 1299 C CA . GLY A 1 160 ? -0.028 -8.568 7.132 1.00 97.56 160 GLY A CA 1
ATOM 1300 C C . GLY A 1 160 ? -0.949 -7.446 7.598 1.00 97.56 160 GLY A C 1
ATOM 1301 O O . GLY A 1 160 ? -1.490 -6.708 6.776 1.00 97.56 160 GLY A O 1
ATOM 1302 N N . THR A 1 161 ? -1.162 -7.341 8.910 1.00 98.25 161 THR A N 1
ATOM 1303 C CA . THR A 1 161 ? -2.009 -6.308 9.521 1.00 98.25 161 THR A CA 1
ATOM 1304 C C . THR A 1 161 ? -1.143 -5.275 10.237 1.00 98.25 161 THR A C 1
ATOM 1306 O O . THR A 1 161 ? -0.217 -5.628 10.962 1.00 98.25 161 THR A O 1
ATOM 1309 N N . CYS A 1 162 ? -1.445 -3.992 10.061 1.00 98.31 162 CYS A N 1
ATOM 1310 C CA . CYS A 1 162 ? -0.879 -2.901 10.845 1.00 98.31 162 CYS A CA 1
ATOM 1311 C C . CYS A 1 162 ? -1.890 -2.449 11.899 1.00 98.31 162 CYS A C 1
ATOM 1313 O O . CYS A 1 162 ? -3.021 -2.101 11.573 1.00 98.31 162 CYS A O 1
ATOM 1315 N N . GLU A 1 163 ? -1.466 -2.419 13.154 1.00 97.81 163 GLU A N 1
ATOM 1316 C CA . GLU A 1 163 ? -2.208 -1.865 14.279 1.00 97.81 163 GLU A CA 1
ATOM 1317 C C . GLU A 1 163 ? -1.551 -0.547 14.687 1.00 97.81 163 GLU A C 1
ATOM 1319 O O . GLU A 1 163 ? -0.363 -0.515 15.009 1.00 97.81 163 GLU A O 1
ATOM 1324 N N . MET A 1 164 ? -2.308 0.545 14.696 1.00 96.94 164 MET A N 1
ATOM 1325 C CA . MET A 1 164 ? -1.858 1.825 15.243 1.00 96.94 164 MET A CA 1
ATOM 1326 C C . MET A 1 164 ? -2.525 2.069 16.576 1.00 96.94 164 MET A C 1
ATOM 1328 O O . MET A 1 164 ? -3.752 2.093 16.646 1.00 96.94 164 MET A O 1
ATOM 1332 N N . PHE A 1 165 ? -1.734 2.284 17.616 1.00 96.81 165 PHE A N 1
ATOM 1333 C CA . PHE A 1 165 ? -2.244 2.381 18.974 1.00 96.81 165 PHE A CA 1
ATOM 1334 C C . PHE A 1 165 ? -2.566 3.822 19.344 1.00 96.81 165 PHE A C 1
ATOM 1336 O O . PHE A 1 165 ? -1.772 4.736 19.108 1.00 96.81 165 PHE A O 1
ATOM 1343 N N . PHE A 1 166 ? -3.723 4.005 19.971 1.00 97.31 166 PHE A N 1
ATOM 1344 C CA . PHE A 1 166 ? -4.217 5.288 20.443 1.00 97.31 166 PHE A CA 1
ATOM 1345 C C . PHE A 1 166 ? -4.611 5.224 21.917 1.00 97.31 166 PHE A C 1
ATOM 1347 O O . PHE A 1 166 ? -5.068 4.193 22.419 1.00 97.31 166 PHE A O 1
ATOM 1354 N N . LEU A 1 167 ? -4.514 6.371 22.580 1.00 97.00 167 LEU A N 1
ATOM 1355 C CA . LEU A 1 167 ? -5.241 6.681 23.799 1.00 97.00 167 LEU A CA 1
ATOM 1356 C C . LEU A 1 167 ? -6.341 7.690 23.451 1.00 97.00 167 LEU A C 1
ATOM 1358 O O . LEU A 1 167 ? -6.040 8.850 23.189 1.00 97.00 167 LEU A O 1
ATOM 1362 N N . ILE A 1 168 ? -7.601 7.259 23.422 1.00 97.38 168 ILE A N 1
ATOM 1363 C CA . ILE A 1 168 ? -8.766 8.100 23.117 1.00 97.38 168 ILE A CA 1
ATOM 1364 C C . ILE A 1 168 ? -9.510 8.382 24.417 1.00 97.38 168 ILE A C 1
ATOM 1366 O O . ILE A 1 168 ? -10.026 7.459 25.046 1.00 97.38 168 ILE A O 1
ATOM 1370 N N . ASP A 1 169 ? -9.544 9.646 24.837 1.00 95.88 169 ASP A N 1
ATOM 1371 C CA . ASP A 1 169 ? -10.165 10.100 26.084 1.00 95.88 169 ASP A CA 1
ATOM 1372 C C . ASP A 1 169 ? -9.713 9.230 27.292 1.00 95.88 169 ASP A C 1
ATOM 1374 O O . ASP A 1 169 ? -10.503 8.836 28.150 1.00 95.88 169 ASP A O 1
ATOM 1378 N N . GLY A 1 170 ? -8.420 8.867 27.323 1.00 95.12 170 GLY A N 1
ATOM 1379 C CA . GLY A 1 170 ? -7.809 8.027 28.364 1.00 95.12 170 GLY A CA 1
ATOM 1380 C C . GLY A 1 170 ? -7.990 6.510 28.198 1.00 95.12 170 GLY A C 1
ATOM 1381 O O . GLY A 1 170 ? -7.531 5.752 29.050 1.00 95.12 170 GLY A O 1
ATOM 1382 N N . ARG A 1 171 ? -8.631 6.036 27.122 1.00 97.25 171 ARG A N 1
ATOM 1383 C CA . ARG A 1 171 ? -8.880 4.606 26.862 1.00 97.25 171 ARG A CA 1
ATOM 1384 C C . ARG A 1 171 ? -8.070 4.097 25.676 1.00 97.25 171 ARG A C 1
ATOM 1386 O O . ARG A 1 171 ? -7.937 4.789 24.672 1.00 97.25 171 ARG A O 1
ATOM 1393 N N . ARG A 1 172 ? -7.537 2.878 25.780 1.00 97.69 172 ARG A N 1
ATOM 1394 C CA . ARG A 1 172 ? -6.778 2.256 24.686 1.00 97.69 172 ARG A CA 1
ATOM 1395 C C . ARG A 1 172 ? -7.700 1.876 23.529 1.00 97.69 172 ARG A C 1
ATOM 1397 O O . ARG A 1 172 ? -8.757 1.287 23.746 1.00 97.69 172 ARG A O 1
ATOM 1404 N N . ALA A 1 173 ? -7.253 2.184 22.322 1.00 98.38 173 ALA A N 1
ATOM 1405 C CA . ALA A 1 173 ? -7.894 1.817 21.069 1.00 98.38 173 ALA A CA 1
ATOM 1406 C C . ALA A 1 173 ? -6.829 1.544 20.001 1.00 98.38 173 ALA A C 1
ATOM 1408 O O . ALA A 1 173 ? -5.670 1.945 20.158 1.00 98.38 173 ALA A O 1
ATOM 1409 N N . ALA A 1 174 ? -7.217 0.891 18.910 1.00 98.25 174 ALA A N 1
ATOM 1410 C CA . ALA A 1 174 ? -6.345 0.679 17.768 1.00 98.25 174 ALA A CA 1
ATOM 1411 C C . ALA A 1 174 ? -7.062 0.908 16.434 1.00 98.25 174 ALA A C 1
ATOM 1413 O O . ALA A 1 174 ? -8.196 0.469 16.239 1.00 98.25 174 ALA A O 1
ATOM 1414 N N . LEU A 1 175 ? -6.376 1.569 15.500 1.00 98.62 175 LEU A N 1
ATOM 1415 C CA . LEU A 1 175 ? -6.740 1.542 14.086 1.00 98.62 175 LEU A CA 1
ATOM 1416 C C . LEU A 1 175 ? -6.052 0.330 13.455 1.00 98.62 175 LEU A C 1
ATOM 1418 O O . LEU A 1 175 ? -4.826 0.296 13.380 1.00 98.62 175 LEU A O 1
ATOM 1422 N N . GLU A 1 176 ? -6.832 -0.639 12.993 1.00 98.62 176 GLU A N 1
ATOM 1423 C CA . GLU A 1 176 ? -6.336 -1.795 12.246 1.00 98.62 176 GLU A CA 1
ATOM 1424 C C . GLU A 1 176 ? -6.426 -1.522 10.748 1.00 98.62 176 GLU A C 1
ATOM 1426 O O . GLU A 1 176 ? -7.490 -1.138 10.255 1.00 98.62 176 GLU A O 1
ATOM 1431 N N . LEU A 1 177 ? -5.331 -1.755 10.025 1.00 98.44 177 LEU A N 1
ATOM 1432 C CA . LEU A 1 177 ? -5.234 -1.610 8.577 1.00 98.44 177 LEU A CA 1
ATOM 1433 C C . LEU A 1 177 ? -4.623 -2.858 7.941 1.00 98.44 177 LEU A C 1
ATOM 1435 O O . LEU A 1 177 ? -3.664 -3.418 8.467 1.00 98.44 177 LEU A O 1
ATOM 1439 N N . PHE A 1 178 ? -5.113 -3.252 6.770 1.00 98.75 178 PHE A N 1
ATOM 1440 C CA . PHE A 1 178 ? -4.467 -4.275 5.944 1.00 98.75 178 PHE A CA 1
ATOM 1441 C C . PHE A 1 178 ? -4.757 -4.031 4.462 1.00 98.75 178 PHE A C 1
ATOM 1443 O O . PHE A 1 178 ? -5.795 -3.467 4.101 1.00 98.75 178 PHE A O 1
ATOM 1450 N N . THR A 1 179 ? -3.836 -4.449 3.597 1.00 98.38 179 THR A N 1
ATOM 1451 C CA . THR A 1 179 ? -4.056 -4.484 2.148 1.00 98.38 179 THR A CA 1
ATOM 1452 C C . THR A 1 179 ? -4.754 -5.779 1.774 1.00 98.38 179 THR A C 1
ATOM 1454 O O . THR A 1 179 ? -4.276 -6.856 2.130 1.00 98.38 179 THR A O 1
ATOM 1457 N N . ASP A 1 180 ? -5.868 -5.671 1.059 1.00 98.06 180 ASP A N 1
ATOM 1458 C CA . ASP A 1 180 ? -6.599 -6.822 0.535 1.00 98.06 180 ASP A CA 1
ATOM 1459 C C . ASP A 1 180 ? -5.691 -7.609 -0.424 1.00 98.06 180 ASP A C 1
ATOM 1461 O O . ASP A 1 180 ? -5.101 -7.043 -1.348 1.00 98.06 180 ASP A O 1
ATOM 1465 N N . LEU A 1 181 ? -5.538 -8.913 -0.183 1.00 97.06 181 LEU A N 1
ATOM 1466 C CA . LEU A 1 181 ? -4.666 -9.760 -1.002 1.00 97.06 181 LEU A CA 1
ATOM 1467 C C . LEU A 1 181 ? -5.302 -10.214 -2.326 1.00 97.06 181 LEU A C 1
ATOM 1469 O O . LEU A 1 181 ? -4.621 -10.837 -3.137 1.00 97.06 181 LEU A O 1
ATOM 1473 N N . HIS A 1 182 ? -6.570 -9.874 -2.574 1.00 96.12 182 HIS A N 1
ATOM 1474 C CA . HIS A 1 182 ? -7.304 -10.207 -3.803 1.00 96.12 182 HIS A CA 1
ATOM 1475 C C . HIS A 1 182 ? -7.673 -8.983 -4.646 1.00 96.12 182 HIS A C 1
ATOM 1477 O O . HIS A 1 182 ? -8.059 -9.129 -5.804 1.00 96.12 182 HIS A O 1
ATOM 1483 N N . ALA A 1 183 ? -7.582 -7.779 -4.083 1.00 96.12 183 ALA A N 1
ATOM 1484 C CA . ALA A 1 183 ? -7.928 -6.535 -4.761 1.00 96.12 183 ALA A CA 1
ATOM 1485 C C . ALA A 1 183 ? -7.019 -5.389 -4.309 1.00 96.12 183 ALA A C 1
ATOM 1487 O O . ALA A 1 183 ? -6.519 -5.388 -3.189 1.00 96.12 183 ALA A O 1
ATOM 1488 N N . ASP A 1 184 ? -6.851 -4.366 -5.146 1.00 97.50 184 ASP A N 1
ATOM 1489 C CA . ASP A 1 184 ? -6.017 -3.197 -4.836 1.00 97.50 184 ASP A CA 1
ATOM 1490 C C . ASP A 1 184 ? -6.760 -2.227 -3.905 1.00 97.50 184 ASP A C 1
ATOM 1492 O O . ASP A 1 184 ? -7.215 -1.139 -4.274 1.00 97.50 184 ASP A O 1
ATOM 1496 N N . ARG A 1 185 ? -6.946 -2.697 -2.665 1.00 98.19 185 ARG A N 1
ATOM 1497 C CA . ARG A 1 185 ? -7.720 -2.054 -1.606 1.00 98.19 185 ARG A CA 1
ATOM 1498 C C . ARG A 1 185 ? -6.986 -2.073 -0.277 1.00 98.19 185 ARG A C 1
ATOM 1500 O O . ARG A 1 185 ? -6.329 -3.049 0.074 1.00 98.19 185 ARG A O 1
ATOM 1507 N N . LEU A 1 186 ? -7.140 -1.000 0.486 1.00 98.69 186 LEU A N 1
ATOM 1508 C CA . LEU A 1 186 ? -6.684 -0.892 1.865 1.00 98.69 186 LEU A CA 1
ATOM 1509 C C . LEU A 1 186 ? -7.902 -0.731 2.772 1.00 98.69 186 LEU A C 1
ATOM 1511 O O . LEU A 1 186 ? -8.635 0.257 2.676 1.00 98.69 186 LEU A O 1
ATOM 1515 N N . TRP A 1 187 ? -8.098 -1.700 3.656 1.00 98.81 187 TRP A N 1
ATOM 1516 C CA . TRP A 1 187 ? -9.190 -1.718 4.621 1.00 98.81 187 TRP A CA 1
ATOM 1517 C C . TRP A 1 187 ? -8.742 -1.172 5.962 1.00 98.81 187 TRP A C 1
ATOM 1519 O O . TRP A 1 187 ? -7.591 -1.346 6.356 1.00 98.81 187 TRP A O 1
ATOM 1529 N N . MET A 1 188 ? -9.662 -0.510 6.662 1.00 98.62 188 MET A N 1
ATOM 1530 C CA . MET A 1 188 ? -9.403 0.093 7.966 1.00 98.62 188 MET A CA 1
ATOM 1531 C C . MET A 1 188 ? -10.604 -0.079 8.887 1.00 98.62 188 MET A C 1
ATOM 1533 O O . MET A 1 188 ? -11.741 0.118 8.448 1.00 98.62 188 MET A O 1
ATOM 1537 N N . ARG A 1 189 ? -10.364 -0.353 10.171 1.00 98.50 189 ARG A N 1
ATOM 1538 C CA . ARG A 1 189 ? -11.382 -0.216 11.223 1.00 98.50 189 ARG A CA 1
ATOM 1539 C C . ARG A 1 189 ? -10.782 0.276 12.533 1.00 98.50 189 ARG A C 1
ATOM 1541 O O . ARG A 1 189 ? -9.605 0.049 12.789 1.00 98.50 189 ARG A O 1
ATOM 1548 N N . MET A 1 190 ? -11.596 0.921 13.365 1.00 98.56 190 MET A N 1
ATOM 1549 C CA . MET A 1 190 ? -11.208 1.270 14.736 1.00 98.56 190 MET A CA 1
ATOM 1550 C C . MET A 1 190 ? -11.792 0.260 15.723 1.00 98.56 190 MET A C 1
ATOM 1552 O O . MET A 1 190 ? -12.983 -0.052 15.651 1.00 98.56 190 MET A O 1
ATOM 1556 N N . ILE A 1 191 ? -10.968 -0.206 16.657 1.00 98.69 191 ILE A N 1
ATOM 1557 C CA . ILE A 1 191 ? -11.349 -1.126 17.732 1.00 98.69 191 ILE A CA 1
ATOM 1558 C C . ILE A 1 191 ? -10.924 -0.598 19.105 1.00 98.69 191 ILE A C 1
ATOM 1560 O O . ILE A 1 191 ? -9.962 0.163 19.219 1.00 98.69 191 ILE A O 1
ATOM 1564 N N . ASP A 1 192 ? -11.644 -0.993 20.152 1.00 98.25 192 ASP A N 1
ATOM 1565 C CA . ASP A 1 192 ? -11.221 -0.802 21.541 1.00 98.25 192 ASP A CA 1
ATOM 1566 C C . ASP A 1 192 ? -10.207 -1.876 21.989 1.00 98.25 192 ASP A C 1
ATOM 1568 O O . ASP A 1 192 ? -9.784 -2.735 21.212 1.00 98.25 192 ASP A O 1
ATOM 1572 N N . ALA A 1 193 ? -9.803 -1.829 23.261 1.00 96.25 193 ALA A N 1
ATOM 1573 C CA . ALA A 1 193 ? -8.883 -2.801 23.853 1.00 96.25 193 ALA A CA 1
ATOM 1574 C C . ALA A 1 193 ? -9.413 -4.251 23.875 1.00 96.25 193 ALA A C 1
ATOM 1576 O O . ALA A 1 193 ? -8.606 -5.177 23.939 1.00 96.25 193 ALA A O 1
ATOM 1577 N N . ASP A 1 194 ? -10.735 -4.448 23.804 1.00 96.94 194 ASP A N 1
ATOM 1578 C CA . ASP A 1 194 ? -11.382 -5.765 23.747 1.00 96.94 194 ASP A CA 1
ATOM 1579 C C . ASP A 1 194 ? -11.561 -6.252 22.292 1.00 96.94 194 ASP A C 1
ATOM 1581 O O . ASP A 1 194 ? -12.167 -7.299 22.050 1.00 96.94 194 ASP A O 1
ATOM 1585 N N . GLY A 1 195 ? -11.080 -5.487 21.304 1.00 96.19 195 GLY A N 1
ATOM 1586 C CA . GLY A 1 195 ? -11.254 -5.782 19.882 1.00 96.19 195 GLY A CA 1
ATOM 1587 C C . GLY A 1 195 ? -12.655 -5.471 19.346 1.00 96.19 195 GLY A C 1
ATOM 1588 O O . GLY A 1 195 ? -12.994 -5.884 18.233 1.00 96.19 195 GLY A O 1
ATOM 1589 N N . ARG A 1 196 ? -13.495 -4.757 20.106 1.00 97.88 196 ARG A N 1
ATOM 1590 C CA . ARG A 1 196 ? -14.839 -4.379 19.656 1.00 97.88 196 ARG A CA 1
ATOM 1591 C C . ARG A 1 196 ? -14.761 -3.150 18.751 1.00 97.88 196 ARG A C 1
ATOM 1593 O O . ARG A 1 196 ? -14.078 -2.190 19.102 1.00 97.88 196 ARG A O 1
ATOM 1600 N N . PRO A 1 197 ? -15.478 -3.126 17.614 1.00 98.25 197 PRO A N 1
ATOM 1601 C CA . PRO A 1 197 ? -15.507 -1.954 16.749 1.00 98.25 197 PRO A CA 1
ATOM 1602 C C . PRO A 1 197 ? -16.100 -0.722 17.441 1.00 98.25 197 PRO A C 1
ATOM 1604 O O . PRO A 1 197 ? -17.197 -0.790 17.996 1.00 98.25 197 PRO A O 1
ATOM 1607 N N . ILE A 1 198 ? -15.412 0.416 17.339 1.00 98.12 198 ILE A N 1
ATOM 1608 C CA . ILE A 1 198 ? -15.828 1.703 17.919 1.00 98.12 198 ILE A CA 1
ATOM 1609 C C . ILE A 1 198 ? -15.744 2.835 16.888 1.00 98.12 198 ILE A C 1
ATOM 1611 O O . ILE A 1 198 ? -15.229 2.664 15.783 1.00 98.12 198 ILE A O 1
ATOM 1615 N N . GLU A 1 199 ? -16.259 4.012 17.237 1.00 97.56 199 GLU A N 1
ATOM 1616 C CA . GLU A 1 199 ? -16.000 5.236 16.474 1.00 97.56 199 GLU A CA 1
ATOM 1617 C C . GLU A 1 199 ? -14.525 5.645 16.576 1.00 97.56 199 GLU A C 1
ATOM 1619 O O . GLU A 1 199 ? -13.884 5.498 17.617 1.00 97.56 199 GLU A O 1
ATOM 1624 N N . ALA A 1 200 ? -13.983 6.197 15.494 1.00 97.25 200 ALA A N 1
ATOM 1625 C CA . ALA A 1 200 ? -12.625 6.717 15.463 1.00 97.25 200 ALA A CA 1
ATOM 1626 C C . ALA A 1 200 ? -12.548 8.164 15.986 1.00 97.25 200 ALA A C 1
ATOM 1628 O O . ALA A 1 200 ? -13.520 8.913 15.874 1.00 97.25 200 ALA A O 1
ATOM 1629 N N . PRO A 1 201 ? -11.380 8.629 16.469 1.00 96.75 201 PRO A N 1
ATOM 1630 C CA . PRO A 1 201 ? -11.202 10.004 16.932 1.00 96.75 201 PRO A CA 1
ATOM 1631 C C . PRO A 1 201 ? -10.991 10.997 15.773 1.00 96.75 201 PRO A C 1
ATOM 1633 O O . PRO A 1 201 ? -10.661 12.164 16.003 1.00 96.75 201 PRO A O 1
ATOM 1636 N N . PHE A 1 202 ? -11.134 10.549 14.521 1.00 97.12 202 PHE A N 1
ATOM 1637 C CA . PHE A 1 202 ? -10.867 11.368 13.348 1.00 97.12 202 PHE A CA 1
ATOM 1638 C C . PHE A 1 202 ? -11.929 12.452 13.180 1.00 97.12 202 PHE A C 1
ATOM 1640 O O . PHE A 1 202 ? -13.130 12.197 13.193 1.00 97.12 202 PHE A O 1
ATOM 1647 N N . ASN A 1 203 ? -11.470 13.683 12.987 1.00 94.44 203 ASN A N 1
ATOM 1648 C CA . ASN A 1 203 ? -12.315 14.834 12.687 1.00 94.44 203 ASN A CA 1
ATOM 1649 C C . ASN A 1 203 ? -12.097 15.355 11.263 1.00 94.44 203 ASN A C 1
ATOM 1651 O O . ASN A 1 203 ? -12.878 16.178 10.791 1.00 94.44 203 ASN A O 1
ATOM 1655 N N . ARG A 1 204 ? -11.045 14.899 10.580 1.00 94.88 204 ARG A N 1
ATOM 1656 C CA . ARG A 1 204 ? -10.677 15.345 9.237 1.00 94.88 204 ARG A CA 1
ATOM 1657 C C . ARG A 1 204 ? -10.236 14.153 8.410 1.00 94.88 204 ARG A C 1
ATOM 1659 O O . ARG A 1 204 ? -9.421 13.357 8.866 1.00 94.88 204 ARG A O 1
ATOM 1666 N N . VAL A 1 205 ? -10.712 14.098 7.178 1.00 96.88 205 VAL A N 1
ATOM 1667 C CA . VAL A 1 205 ? -10.225 13.174 6.159 1.00 96.88 205 VAL A CA 1
ATOM 1668 C C . VAL A 1 205 ? -9.837 14.007 4.951 1.00 96.88 205 VAL A C 1
ATOM 1670 O O . VAL A 1 205 ? -10.592 14.887 4.547 1.00 96.88 205 VAL A O 1
ATOM 1673 N N . ARG A 1 206 ? -8.657 13.762 4.388 1.00 96.44 206 ARG A N 1
ATOM 1674 C CA . ARG A 1 206 ? -8.256 14.351 3.108 1.00 96.44 206 ARG A CA 1
ATOM 1675 C C . ARG A 1 206 ? -7.693 13.270 2.215 1.00 96.44 206 ARG A C 1
ATOM 1677 O O . ARG A 1 206 ? -6.822 12.517 2.643 1.00 96.44 206 ARG A O 1
ATOM 1684 N N . LEU A 1 207 ? -8.157 13.246 0.976 1.00 96.56 207 LEU A N 1
ATOM 1685 C CA . LEU A 1 207 ? -7.561 12.447 -0.077 1.00 96.56 207 LEU A CA 1
ATOM 1686 C C . LEU A 1 207 ? -6.750 13.384 -0.978 1.00 96.56 207 LEU A C 1
ATOM 1688 O O . LEU A 1 207 ? -7.298 14.308 -1.573 1.00 96.56 207 LEU A O 1
ATOM 1692 N N . ILE A 1 208 ? -5.433 13.199 -0.990 1.00 97.19 208 ILE A N 1
ATOM 1693 C CA . ILE A 1 208 ? -4.467 14.147 -1.544 1.00 97.19 208 ILE A CA 1
ATOM 1694 C C . ILE A 1 208 ? -3.899 13.565 -2.848 1.00 97.19 208 ILE A C 1
ATOM 1696 O O . ILE A 1 208 ? -3.173 12.569 -2.786 1.00 97.19 208 ILE A O 1
ATOM 1700 N N . PRO A 1 209 ? -4.221 14.156 -4.012 1.00 96.75 209 PRO A N 1
ATOM 1701 C CA . PRO A 1 209 ? -3.616 13.787 -5.288 1.00 96.75 209 PRO A CA 1
ATOM 1702 C C . PRO A 1 209 ? -2.150 14.233 -5.363 1.00 96.75 209 PRO A C 1
ATOM 1704 O O . PRO A 1 209 ? -1.745 15.188 -4.699 1.00 96.75 209 PRO A O 1
ATOM 1707 N N . GLU A 1 210 ? -1.360 13.584 -6.217 1.00 94.56 210 GLU A N 1
ATOM 1708 C CA . GLU A 1 210 ? 0.029 13.989 -6.446 1.00 94.56 210 GLU A CA 1
ATOM 1709 C C . GLU A 1 210 ? 0.113 15.267 -7.299 1.00 94.56 210 GLU A C 1
ATOM 1711 O O . GLU A 1 210 ? -0.630 15.414 -8.276 1.00 94.56 210 GLU A O 1
ATOM 1716 N N . PRO A 1 211 ? 1.022 16.206 -6.992 1.00 91.38 211 PRO A N 1
ATOM 1717 C CA . PRO A 1 211 ? 1.176 17.422 -7.779 1.00 91.38 211 PRO A CA 1
ATOM 1718 C C . PRO A 1 211 ? 1.704 17.128 -9.192 1.00 91.38 211 PRO A C 1
ATOM 1720 O O . PRO A 1 211 ? 2.437 16.169 -9.430 1.00 91.38 211 PRO A O 1
ATOM 1723 N N . GLY A 1 212 ? 1.371 18.005 -10.143 1.00 84.44 212 GLY A N 1
ATOM 1724 C CA . GLY A 1 212 ? 1.904 17.947 -11.510 1.00 84.44 212 GLY A CA 1
ATOM 1725 C C . GLY A 1 212 ? 1.159 17.020 -12.476 1.00 84.44 212 GLY A C 1
ATOM 1726 O O . GLY A 1 212 ? 1.627 16.833 -13.596 1.00 84.44 212 GLY A O 1
ATOM 1727 N N . MET A 1 213 ? 0.002 16.473 -12.088 1.00 86.25 213 MET A N 1
ATOM 1728 C CA . MET A 1 213 ? -0.877 15.709 -12.981 1.00 86.25 213 MET A CA 1
ATOM 1729 C C . MET A 1 213 ? -2.248 16.367 -13.132 1.00 86.25 213 MET A C 1
ATOM 1731 O O . MET A 1 213 ? -2.796 16.939 -12.183 1.00 86.25 213 MET A O 1
ATOM 1735 N N . ALA A 1 214 ? -2.827 16.246 -14.330 1.00 88.94 214 ALA A N 1
ATOM 1736 C CA . ALA A 1 214 ? -4.198 16.670 -14.585 1.00 88.94 214 ALA A CA 1
ATOM 1737 C C . ALA A 1 214 ? -5.142 15.867 -13.686 1.00 88.94 214 ALA A C 1
ATOM 1739 O O . ALA A 1 214 ? -5.187 14.639 -13.773 1.00 88.94 214 ALA A O 1
ATOM 1740 N N . THR A 1 215 ? -5.858 16.569 -12.809 1.00 93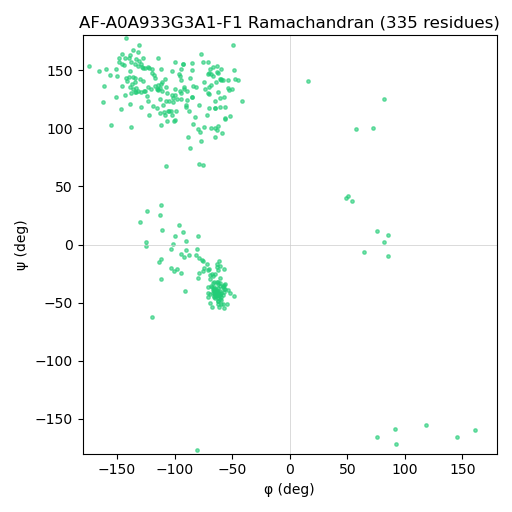.75 215 THR A N 1
ATOM 1741 C CA . THR A 1 215 ? -6.620 15.961 -11.718 1.00 93.75 215 THR A CA 1
ATOM 1742 C C . THR A 1 215 ? -8.094 16.312 -11.834 1.00 93.75 215 THR A C 1
ATOM 1744 O O . THR A 1 215 ? -8.453 17.470 -12.032 1.00 93.75 215 THR A O 1
ATOM 1747 N N . THR A 1 216 ? -8.952 15.311 -11.674 1.00 94.06 216 THR A N 1
ATOM 1748 C CA . THR A 1 216 ? -10.402 15.486 -11.559 1.00 94.06 216 THR A CA 1
ATOM 1749 C C . THR A 1 216 ? -10.860 14.863 -10.254 1.00 94.06 216 THR A C 1
ATOM 1751 O O . THR A 1 216 ? -10.619 13.677 -10.029 1.00 94.06 216 THR A O 1
ATOM 1754 N N . THR A 1 217 ? -11.513 15.644 -9.400 1.00 93.31 217 THR A N 1
ATOM 1755 C CA . THR A 1 217 ? -12.091 15.156 -8.146 1.00 93.31 217 THR A CA 1
ATOM 1756 C C . THR A 1 217 ? -13.549 14.760 -8.340 1.00 93.31 217 THR A C 1
ATOM 1758 O O . THR A 1 217 ? -14.219 15.203 -9.275 1.00 93.31 217 THR A O 1
ATOM 1761 N N . ALA A 1 218 ? -14.025 13.868 -7.483 1.00 88.50 218 ALA A N 1
ATOM 1762 C CA . ALA A 1 218 ? -15.419 13.480 -7.407 1.00 88.50 218 ALA A CA 1
ATOM 1763 C C . ALA A 1 218 ? -15.754 13.166 -5.955 1.00 88.50 218 ALA A C 1
ATOM 1765 O O . ALA A 1 218 ? -15.216 12.214 -5.385 1.00 88.50 218 ALA A O 1
ATOM 1766 N N . ASP A 1 219 ? -16.661 13.953 -5.392 1.00 82.75 219 ASP A N 1
ATOM 1767 C CA . ASP A 1 219 ? -17.031 13.848 -3.991 1.00 82.75 219 ASP A CA 1
ATOM 1768 C C . ASP A 1 219 ? -18.465 13.343 -3.877 1.00 82.75 219 ASP A C 1
ATOM 1770 O O . ASP A 1 219 ? -19.370 13.742 -4.614 1.00 82.75 219 ASP A O 1
ATOM 1774 N N . ALA A 1 220 ? -18.668 12.434 -2.936 1.00 87.94 220 ALA A N 1
ATOM 1775 C CA . ALA A 1 220 ? -19.978 11.987 -2.501 1.00 87.94 220 ALA A CA 1
ATOM 1776 C C . ALA A 1 220 ? -20.038 12.131 -0.978 1.00 87.94 220 ALA A C 1
ATOM 1778 O O . ALA A 1 220 ? -18.990 12.149 -0.334 1.00 87.94 220 ALA A O 1
ATOM 1779 N N . PRO A 1 221 ? -21.230 12.163 -0.353 1.00 89.50 221 PRO A N 1
ATOM 1780 C CA . PRO A 1 221 ? -21.325 12.339 1.094 1.00 89.50 221 PRO A CA 1
ATOM 1781 C C . PRO A 1 221 ? -20.384 11.410 1.871 1.00 89.50 221 PRO A C 1
ATOM 1783 O O . PRO A 1 221 ? -19.659 11.869 2.741 1.00 89.50 221 PRO A O 1
ATOM 1786 N N . ALA A 1 222 ? -20.318 10.135 1.481 1.00 93.00 222 ALA A N 1
ATOM 1787 C CA . ALA A 1 222 ? -19.533 9.098 2.146 1.00 93.00 222 ALA A CA 1
ATOM 1788 C C . ALA A 1 222 ? -18.177 8.774 1.488 1.00 93.00 222 ALA A C 1
ATOM 1790 O O . ALA A 1 222 ? -17.547 7.782 1.867 1.00 93.00 222 ALA A O 1
ATOM 1791 N N . ALA A 1 223 ? -17.747 9.535 0.475 1.00 95.12 223 ALA A N 1
ATOM 1792 C CA . ALA A 1 223 ? -16.554 9.202 -0.296 1.00 95.12 223 ALA A CA 1
ATOM 1793 C C . ALA A 1 223 ? -15.831 10.426 -0.862 1.00 95.12 223 ALA A C 1
ATOM 1795 O O . ALA A 1 223 ? -16.458 11.374 -1.320 1.00 95.12 223 ALA A O 1
ATOM 1796 N N . LEU A 1 224 ? -14.506 10.331 -0.909 1.00 95.44 224 LEU A N 1
ATOM 1797 C CA . LEU A 1 224 ? -13.635 11.248 -1.637 1.00 95.44 224 LEU A CA 1
ATOM 1798 C C . LEU A 1 224 ? -12.963 10.468 -2.755 1.00 95.44 224 LEU A C 1
ATOM 1800 O O . LEU A 1 224 ? -12.507 9.343 -2.535 1.00 95.44 224 LEU A O 1
ATOM 1804 N N . SER A 1 225 ? -12.872 11.048 -3.942 1.00 96.06 225 SER A N 1
ATOM 1805 C CA . SER A 1 225 ? -12.189 10.414 -5.062 1.00 96.06 225 SER A CA 1
ATOM 1806 C C . SER A 1 225 ? -11.439 11.442 -5.884 1.00 96.06 225 SER A C 1
ATOM 1808 O O . SER A 1 225 ? -11.914 12.554 -6.110 1.00 96.06 225 SER A O 1
ATOM 1810 N N . PHE A 1 226 ? -10.277 11.051 -6.388 1.00 95.69 226 PHE A N 1
ATOM 1811 C CA . PHE A 1 226 ? -9.616 11.782 -7.453 1.00 95.69 226 PHE A CA 1
ATOM 1812 C C . PHE A 1 226 ? -9.174 10.821 -8.548 1.00 95.69 226 PHE A C 1
ATOM 1814 O O . PHE A 1 226 ? -8.891 9.648 -8.307 1.00 95.69 226 PHE A O 1
ATOM 1821 N N . ARG A 1 227 ? -9.075 11.349 -9.763 1.00 95.94 227 ARG A N 1
ATOM 1822 C CA . ARG A 1 227 ? -8.484 10.688 -10.921 1.00 95.94 227 ARG A CA 1
ATOM 1823 C C . ARG A 1 227 ? -7.357 11.549 -11.466 1.00 95.94 227 ARG A C 1
ATOM 1825 O O . ARG A 1 227 ? -7.551 12.753 -11.625 1.00 95.94 227 ARG A O 1
ATOM 1832 N N . GLN A 1 228 ? -6.225 10.932 -11.788 1.00 94.38 228 GLN A N 1
ATOM 1833 C CA . GLN A 1 228 ? -5.070 11.603 -12.382 1.00 94.38 228 GLN A CA 1
ATOM 1834 C C . GLN A 1 228 ? -4.639 10.901 -13.665 1.00 94.38 228 GLN A C 1
ATOM 1836 O O . GLN A 1 228 ? -4.516 9.677 -13.693 1.00 94.38 228 GLN A O 1
ATOM 1841 N N . VAL A 1 229 ? -4.427 11.677 -14.729 1.00 92.81 229 VAL A N 1
ATOM 1842 C CA . VAL A 1 229 ? -3.813 11.177 -15.968 1.00 92.81 229 VAL A CA 1
ATOM 1843 C C . VAL A 1 229 ? -2.299 11.244 -15.808 1.00 92.81 229 VAL A C 1
ATOM 1845 O O . VAL A 1 229 ? -1.759 12.295 -15.454 1.00 92.81 229 VAL A O 1
ATOM 1848 N N . LEU A 1 230 ? -1.630 10.117 -16.045 1.00 90.50 230 LEU A N 1
ATOM 1849 C CA . LEU A 1 230 ? -0.184 9.997 -15.915 1.00 90.50 230 LEU A CA 1
ATOM 1850 C C . LEU A 1 230 ? 0.525 10.812 -17.010 1.00 90.50 230 LEU A C 1
ATOM 1852 O O . LEU A 1 230 ? 0.011 10.898 -18.126 1.00 90.50 230 LEU A O 1
ATOM 1856 N N . PRO A 1 231 ? 1.707 11.392 -16.732 1.00 83.19 231 PRO A N 1
ATOM 1857 C CA . PRO A 1 231 ? 2.449 12.163 -17.724 1.00 83.19 231 PRO A CA 1
ATOM 1858 C C . PRO A 1 231 ? 2.817 11.340 -18.965 1.00 83.19 231 PRO A C 1
ATOM 1860 O O . PRO A 1 231 ? 3.224 10.179 -18.862 1.00 83.19 231 PRO A O 1
ATOM 1863 N N . VAL A 1 232 ? 2.736 11.973 -20.136 1.00 81.06 232 VAL A N 1
ATOM 1864 C CA . VAL A 1 232 ? 3.043 11.372 -21.444 1.00 81.06 232 VAL A CA 1
ATOM 1865 C C . VAL A 1 232 ? 3.909 12.329 -22.269 1.00 81.06 232 VAL A C 1
ATOM 1867 O O . VAL A 1 232 ? 3.876 13.539 -22.036 1.00 81.06 232 VAL A O 1
ATOM 1870 N N . LEU A 1 233 ? 4.695 11.811 -23.218 1.00 74.94 233 LEU A N 1
ATOM 1871 C CA . LEU A 1 233 ? 5.394 12.641 -24.210 1.00 74.94 233 LEU A CA 1
ATOM 1872 C C . LEU A 1 233 ? 4.566 12.743 -25.498 1.00 74.94 233 LEU A C 1
ATOM 1874 O O . LEU A 1 233 ? 3.977 11.758 -25.939 1.00 74.94 233 LEU A O 1
ATOM 1878 N N . GLY A 1 234 ? 4.568 13.924 -26.120 1.00 74.50 234 GLY A N 1
ATOM 1879 C CA . GLY A 1 234 ? 3.866 14.189 -27.380 1.00 74.50 234 GLY A CA 1
ATOM 1880 C C . GLY A 1 234 ? 2.348 14.348 -27.235 1.00 74.50 234 GLY A C 1
ATOM 1881 O O . GLY A 1 234 ? 1.822 14.518 -26.132 1.00 74.50 234 GLY A O 1
ATOM 1882 N N . ASP A 1 235 ? 1.645 14.296 -28.368 1.00 75.75 235 ASP A N 1
ATOM 1883 C CA . ASP A 1 235 ? 0.207 14.606 -28.467 1.00 75.75 235 ASP A CA 1
ATOM 1884 C C . ASP A 1 235 ? -0.699 13.370 -28.585 1.00 75.75 235 ASP A C 1
ATOM 1886 O O . ASP A 1 235 ? -1.923 13.489 -28.576 1.00 75.75 235 ASP A O 1
ATOM 1890 N N . ALA A 1 236 ? -0.128 12.166 -28.672 1.00 73.81 236 ALA A N 1
ATOM 1891 C CA . ALA A 1 236 ? -0.894 10.930 -28.804 1.00 73.81 236 ALA A CA 1
ATOM 1892 C C . ALA A 1 236 ? -1.556 10.539 -27.470 1.00 73.81 236 ALA A C 1
ATOM 1894 O O . ALA A 1 236 ? -0.907 9.968 -26.597 1.00 73.81 236 ALA A O 1
ATOM 1895 N N . ARG A 1 237 ? -2.859 10.817 -27.327 1.00 80.75 237 ARG A N 1
ATOM 1896 C CA . ARG A 1 237 ? -3.627 10.569 -26.088 1.00 80.75 237 ARG A CA 1
ATOM 1897 C C . ARG A 1 237 ? -4.240 9.166 -25.973 1.00 80.75 237 ARG A C 1
ATOM 1899 O O . ARG A 1 237 ? -4.746 8.786 -24.924 1.00 80.75 237 ARG A O 1
ATOM 1906 N N . GLU A 1 238 ? -4.200 8.358 -27.034 1.00 81.56 238 GLU A N 1
ATOM 1907 C CA . GLU A 1 238 ? -4.841 7.028 -27.068 1.00 81.56 238 GLU A CA 1
ATOM 1908 C C . GLU A 1 238 ? -4.243 6.019 -26.078 1.00 81.56 238 GLU A C 1
ATOM 1910 O O . GLU A 1 238 ? -4.912 5.058 -25.686 1.00 81.56 238 GLU A O 1
ATOM 1915 N N . LYS A 1 239 ? -2.975 6.223 -25.710 1.00 83.81 239 LYS A N 1
ATOM 1916 C CA . LYS A 1 239 ? -2.209 5.368 -24.798 1.00 83.81 239 LYS A CA 1
ATOM 1917 C C . LYS A 1 239 ? -2.113 5.944 -23.391 1.00 83.81 239 LYS A C 1
ATOM 1919 O O . LYS A 1 239 ? -1.472 5.313 -22.552 1.00 83.81 239 LYS A O 1
ATOM 1924 N N . ASP A 1 240 ? -2.718 7.109 -23.146 1.00 88.56 240 ASP A N 1
ATOM 1925 C CA . ASP A 1 240 ? -2.718 7.745 -21.835 1.00 88.56 240 ASP A CA 1
ATOM 1926 C C . ASP A 1 240 ? -3.151 6.726 -20.792 1.00 88.56 240 ASP A C 1
ATOM 1928 O O . ASP A 1 240 ? -4.125 5.992 -20.974 1.00 88.56 240 ASP A O 1
ATOM 1932 N N . LYS A 1 241 ? -2.414 6.680 -19.690 1.00 92.38 241 LYS A N 1
ATOM 1933 C CA . LYS A 1 241 ? -2.783 5.898 -18.520 1.00 92.38 241 LYS A CA 1
ATOM 1934 C C . LYS A 1 241 ? -3.347 6.832 -17.467 1.00 92.38 241 LYS A C 1
ATOM 1936 O O . LYS A 1 241 ? -2.949 7.991 -17.376 1.00 92.38 241 LYS A O 1
ATOM 1941 N N . ALA A 1 242 ? -4.269 6.331 -16.666 1.00 94.31 242 ALA A N 1
ATOM 1942 C CA . ALA A 1 242 ? -4.776 7.059 -15.520 1.00 94.31 242 ALA A CA 1
ATOM 1943 C C . ALA A 1 242 ? -4.820 6.157 -14.297 1.00 94.31 242 ALA A C 1
ATOM 1945 O O . ALA A 1 242 ? -4.860 4.929 -14.405 1.00 94.31 242 ALA A O 1
ATOM 1946 N N . LEU A 1 243 ? -4.848 6.802 -13.140 1.00 95.38 243 LEU A N 1
ATOM 1947 C CA . LEU A 1 243 ? -5.184 6.177 -11.876 1.00 95.38 243 LEU A CA 1
ATOM 1948 C C . LEU A 1 243 ? -6.355 6.918 -11.240 1.00 95.38 243 LEU A C 1
ATOM 1950 O O . LEU A 1 243 ? -6.553 8.116 -11.461 1.00 95.38 243 LEU A O 1
ATOM 1954 N N . ARG A 1 244 ? -7.124 6.203 -10.435 1.00 96.12 244 ARG A N 1
ATOM 1955 C CA . ARG A 1 244 ? -8.173 6.726 -9.575 1.00 96.12 244 ARG A CA 1
ATOM 1956 C C . ARG A 1 244 ? -7.953 6.173 -8.182 1.00 96.12 244 ARG A C 1
ATOM 1958 O O . ARG A 1 244 ? -7.808 4.965 -8.019 1.00 96.12 244 ARG A O 1
ATOM 1965 N N . VAL A 1 245 ? -7.988 7.054 -7.193 1.00 97.38 245 VAL A N 1
ATOM 1966 C CA . VAL A 1 245 ? -8.024 6.657 -5.788 1.00 97.38 245 VAL A CA 1
ATOM 1967 C C . VAL A 1 245 ? -9.350 7.086 -5.206 1.00 97.38 245 VAL A C 1
ATOM 1969 O O . VAL A 1 245 ? -9.795 8.214 -5.418 1.00 97.38 245 VAL A O 1
ATOM 1972 N N . THR A 1 246 ? -9.991 6.176 -4.486 1.00 97.62 246 THR A N 1
ATOM 1973 C CA . THR A 1 246 ? -11.279 6.425 -3.845 1.00 97.62 246 THR A CA 1
ATOM 1974 C C . THR A 1 246 ? -11.204 6.017 -2.387 1.00 97.62 246 THR A C 1
ATOM 1976 O O . THR A 1 246 ? -11.011 4.844 -2.089 1.00 97.62 246 THR A O 1
ATOM 1979 N N . PHE A 1 247 ? -11.395 6.972 -1.482 1.00 97.56 247 PHE A N 1
ATOM 1980 C CA . PHE A 1 247 ? -11.659 6.718 -0.072 1.00 97.56 247 PHE A CA 1
ATOM 1981 C C . PHE A 1 247 ? -13.168 6.657 0.149 1.00 97.56 247 PHE A C 1
ATOM 1983 O O . PHE A 1 247 ? -13.896 7.545 -0.293 1.00 97.56 247 PHE A O 1
ATOM 1990 N N . ARG A 1 248 ? -13.641 5.651 0.881 1.00 96.94 248 ARG A N 1
ATOM 1991 C CA . ARG A 1 248 ? -15.039 5.523 1.294 1.00 96.94 248 ARG A CA 1
ATOM 1992 C C . ARG A 1 248 ? -15.122 5.114 2.759 1.00 96.94 248 ARG A C 1
ATOM 1994 O O . ARG A 1 248 ? -14.308 4.323 3.227 1.00 96.94 248 ARG A O 1
ATOM 2001 N N . THR A 1 249 ? -16.118 5.626 3.474 1.00 96.50 249 THR A N 1
ATOM 2002 C CA . THR A 1 249 ? -16.415 5.287 4.880 1.00 96.50 249 THR A CA 1
ATOM 2003 C C . THR A 1 249 ? -17.928 5.229 5.117 1.00 96.50 249 THR A C 1
ATOM 2005 O O . THR A 1 249 ? -18.711 5.482 4.198 1.00 96.50 249 THR A O 1
ATOM 2008 N N . ARG A 1 250 ? -18.368 4.880 6.331 1.00 92.94 250 ARG A N 1
ATOM 2009 C CA . ARG A 1 250 ? -19.768 5.036 6.751 1.00 92.94 250 ARG A CA 1
ATOM 2010 C C . ARG A 1 250 ? -19.983 6.404 7.380 1.00 92.94 250 ARG A C 1
ATOM 2012 O O . ARG A 1 250 ? -19.432 6.700 8.437 1.00 92.94 250 ARG A O 1
ATOM 2019 N N . GLY A 1 251 ? -20.856 7.189 6.764 1.00 90.50 251 GLY A N 1
ATOM 2020 C CA . GLY A 1 251 ? -21.212 8.522 7.236 1.00 90.50 251 GLY A CA 1
ATOM 2021 C C . GLY A 1 251 ? -20.850 9.587 6.215 1.00 90.50 251 GLY A C 1
ATOM 2022 O O . GLY A 1 251 ? -20.805 9.298 5.020 1.00 90.50 251 GLY A O 1
ATOM 2023 N N . LYS A 1 252 ? -20.636 10.815 6.678 1.00 93.12 252 LYS A N 1
ATOM 2024 C CA . LYS A 1 252 ? -20.346 11.971 5.831 1.00 93.12 252 LYS A CA 1
ATOM 2025 C C . LYS A 1 252 ? -18.898 12.421 6.028 1.00 93.12 252 LYS A C 1
ATOM 2027 O O . LYS A 1 252 ? -18.451 12.520 7.161 1.00 93.12 252 LYS A O 1
ATOM 2032 N N . VAL A 1 253 ? -18.150 12.653 4.950 1.00 92.00 253 VAL A N 1
ATOM 2033 C CA . VAL A 1 253 ? -16.705 12.945 5.008 1.00 92.00 253 VAL A CA 1
ATOM 2034 C C . VAL A 1 253 ? -16.416 14.444 5.101 1.00 92.00 253 VAL A C 1
ATOM 2036 O O . VAL A 1 253 ? -15.534 14.855 5.856 1.00 92.00 253 VAL A O 1
ATOM 2039 N N . GLU A 1 254 ? -17.173 15.260 4.368 1.00 87.25 254 GLU A N 1
ATOM 2040 C CA . GLU A 1 254 ? -17.009 16.715 4.320 1.00 87.25 254 GLU A CA 1
ATOM 2041 C C . GLU A 1 254 ? -18.261 17.452 4.789 1.00 87.25 254 GLU A C 1
ATOM 2043 O O . GLU A 1 254 ? -19.367 16.978 4.534 1.00 87.25 254 GLU A O 1
ATOM 2048 N N . PRO A 1 255 ? -18.131 18.633 5.428 1.00 82.69 255 PRO A N 1
ATOM 2049 C CA . PRO A 1 255 ? -16.888 19.386 5.685 1.00 82.69 255 PRO A CA 1
ATOM 2050 C C . PRO A 1 255 ? -16.060 18.855 6.872 1.00 82.69 255 PRO A C 1
ATOM 2052 O O . PRO A 1 255 ? -14.915 19.256 7.070 1.00 82.69 255 PRO A O 1
ATOM 2055 N N . LYS A 1 256 ? -16.642 17.957 7.667 1.00 89.88 256 LYS A N 1
ATOM 2056 C CA . LYS A 1 256 ? -16.022 17.249 8.788 1.00 89.88 256 LYS A CA 1
ATOM 2057 C C . LYS A 1 256 ? -16.506 15.803 8.739 1.00 89.88 256 LYS A C 1
ATOM 2059 O O . LYS A 1 256 ? -17.642 15.567 8.335 1.00 89.88 256 LYS A O 1
ATOM 2064 N N . LEU A 1 257 ? -15.678 14.868 9.203 1.00 93.81 257 LEU A N 1
ATOM 2065 C CA . LEU A 1 257 ? -16.106 13.481 9.337 1.00 93.81 257 LEU A CA 1
ATOM 2066 C C . LEU A 1 257 ? -17.230 13.364 10.383 1.00 93.81 257 LEU A C 1
ATOM 2068 O O . LEU A 1 257 ? -17.021 13.642 11.567 1.00 93.81 257 LEU A O 1
ATOM 2072 N N . GLU A 1 258 ? -18.399 12.924 9.934 1.00 94.00 258 GLU A N 1
ATOM 2073 C CA . GLU A 1 258 ? -19.551 12.516 10.735 1.00 94.00 258 GLU A CA 1
ATOM 2074 C C . GLU A 1 258 ? -19.731 11.008 10.551 1.00 94.00 258 GLU A C 1
ATOM 2076 O O . GLU A 1 258 ? -20.025 10.542 9.451 1.00 94.00 258 GLU A O 1
ATOM 2081 N N . GLN A 1 259 ? -19.514 10.235 11.612 1.00 92.88 259 GLN A N 1
ATOM 2082 C CA . GLN A 1 259 ? -19.547 8.774 11.549 1.00 92.88 259 GLN A CA 1
ATOM 2083 C C . GLN A 1 259 ? -20.972 8.252 11.739 1.00 92.88 259 GLN A C 1
ATOM 2085 O O . GLN A 1 259 ? -21.743 8.785 12.532 1.00 92.88 259 GLN A O 1
ATOM 2090 N N . ALA A 1 260 ? -21.318 7.186 11.017 1.00 91.19 260 ALA A N 1
ATOM 2091 C CA . ALA A 1 260 ? -22.588 6.479 11.175 1.00 91.19 260 ALA A CA 1
ATOM 2092 C C . ALA A 1 260 ? -22.362 5.118 11.861 1.00 91.19 260 ALA A C 1
ATOM 2094 O O . ALA A 1 260 ? -22.515 4.059 11.240 1.00 91.19 260 ALA A O 1
ATOM 2095 N N . GLY A 1 261 ? -21.973 5.160 13.139 1.00 94.50 261 GLY A N 1
ATOM 2096 C CA . GLY A 1 261 ? -21.573 3.995 13.936 1.00 94.50 261 GLY A CA 1
ATOM 2097 C C . GLY A 1 261 ? -20.063 3.720 13.882 1.00 94.50 261 GLY A C 1
ATOM 2098 O O . GLY A 1 261 ? -19.299 4.630 13.562 1.00 94.50 261 GLY A O 1
ATOM 2099 N N . PRO A 1 262 ? -19.617 2.478 14.178 1.00 97.44 262 PRO A N 1
ATOM 2100 C CA . PRO A 1 262 ? -18.197 2.137 14.217 1.00 97.44 262 PRO A CA 1
ATOM 2101 C C . PRO A 1 262 ? -17.443 2.509 12.939 1.00 97.44 262 PRO A C 1
ATOM 2103 O O . PRO A 1 262 ? -17.958 2.336 11.829 1.00 97.44 262 PRO A O 1
ATOM 2106 N N . PHE A 1 263 ? -16.204 2.976 13.099 1.00 98.31 263 PHE A N 1
ATOM 2107 C CA . PHE A 1 263 ? -15.372 3.395 11.981 1.00 98.31 263 PHE A CA 1
ATOM 2108 C C . PHE A 1 263 ? -14.941 2.191 11.151 1.00 98.31 263 PHE A C 1
ATOM 2110 O O . PHE A 1 263 ? -14.200 1.330 11.630 1.00 98.31 263 PHE A O 1
ATOM 2117 N N . VAL A 1 264 ? -15.360 2.175 9.887 1.00 98.25 264 VAL A N 1
ATOM 2118 C CA . VAL A 1 264 ? -14.856 1.262 8.861 1.00 98.25 264 VAL A CA 1
ATOM 2119 C C . VAL A 1 264 ? -14.665 2.055 7.580 1.00 98.25 264 VAL A C 1
ATOM 2121 O O . VAL A 1 264 ? -15.574 2.770 7.151 1.00 98.25 264 VAL A O 1
ATOM 2124 N N . ALA A 1 265 ? -13.500 1.920 6.959 1.00 98.25 265 ALA A N 1
ATOM 2125 C CA . ALA A 1 265 ? -13.177 2.601 5.717 1.00 98.25 265 ALA A CA 1
ATOM 2126 C C . ALA A 1 265 ? -12.454 1.678 4.734 1.00 98.25 265 ALA A C 1
ATOM 2128 O O . ALA A 1 265 ? -11.831 0.689 5.121 1.00 98.25 265 ALA A O 1
ATOM 2129 N N . CYS A 1 266 ? -12.546 2.030 3.455 1.00 98.44 266 CYS A N 1
ATOM 2130 C CA . CYS A 1 266 ? -11.835 1.387 2.362 1.00 98.44 266 CYS A CA 1
ATOM 2131 C C . CYS A 1 266 ? -11.212 2.465 1.478 1.00 98.44 266 CYS A C 1
ATOM 2133 O O . CYS A 1 266 ? -11.880 3.433 1.108 1.00 98.44 266 CYS A O 1
ATOM 2135 N N . VAL A 1 267 ? -9.952 2.272 1.107 1.00 98.38 267 VAL A N 1
ATOM 2136 C CA . VAL A 1 267 ? -9.323 2.973 -0.012 1.00 98.38 267 VAL A CA 1
ATOM 2137 C C . VAL A 1 267 ? -9.172 1.986 -1.154 1.00 98.38 267 VAL A C 1
ATOM 2139 O O . VAL A 1 267 ? -8.676 0.892 -0.930 1.00 98.38 267 VAL A O 1
ATOM 2142 N N . GLU A 1 268 ? -9.595 2.351 -2.356 1.00 97.88 268 GLU A N 1
ATOM 2143 C CA . GLU A 1 268 ? -9.390 1.559 -3.572 1.00 97.88 268 GLU A CA 1
ATOM 2144 C C . GLU A 1 268 ? -8.519 2.339 -4.556 1.00 97.88 268 GLU A C 1
ATOM 2146 O O . GLU A 1 268 ? -8.743 3.538 -4.762 1.00 97.88 268 GLU A O 1
ATOM 2151 N N . VAL A 1 269 ? -7.553 1.649 -5.164 1.00 97.19 269 VAL A N 1
ATOM 2152 C CA . VAL A 1 269 ? -6.729 2.159 -6.260 1.00 97.19 269 VAL A CA 1
ATOM 2153 C C . VAL A 1 269 ? -7.119 1.418 -7.535 1.00 97.19 269 VAL A C 1
ATOM 2155 O O . VAL A 1 269 ? -6.994 0.203 -7.624 1.00 97.19 269 VAL A O 1
ATOM 2158 N N . VAL A 1 270 ? -7.583 2.157 -8.539 1.00 96.12 270 VAL A N 1
ATOM 2159 C CA . VAL A 1 270 ? -7.874 1.640 -9.882 1.00 96.12 270 VAL A CA 1
ATOM 2160 C C . VAL A 1 270 ? -6.914 2.299 -10.856 1.00 96.12 270 VAL A C 1
ATOM 2162 O O . VAL A 1 270 ? -6.753 3.517 -10.829 1.00 96.12 270 VAL A O 1
ATOM 2165 N N . HIS A 1 271 ? -6.297 1.534 -11.746 1.00 94.75 271 HIS A N 1
ATOM 2166 C CA . HIS A 1 271 ? -5.416 2.071 -12.778 1.00 94.75 271 HIS A CA 1
ATOM 2167 C C . HIS A 1 271 ? -5.622 1.343 -14.106 1.00 94.75 271 HIS A C 1
ATOM 2169 O O . HIS A 1 271 ? -6.166 0.244 -14.158 1.00 94.75 271 HIS A O 1
ATOM 2175 N N . GLY A 1 272 ? -5.193 1.968 -15.198 1.00 94.06 272 GLY A N 1
ATOM 2176 C CA . GLY A 1 272 ? -5.333 1.398 -16.533 1.00 94.06 272 GLY A CA 1
ATOM 2177 C C . GLY A 1 272 ? -5.202 2.456 -17.615 1.00 94.06 272 GLY A C 1
ATOM 2178 O O . GLY A 1 272 ? -4.653 3.536 -17.381 1.00 94.06 272 GLY A O 1
ATOM 2179 N N . LEU A 1 273 ? -5.721 2.158 -18.806 1.00 92.94 273 LEU A N 1
ATOM 2180 C CA . LEU A 1 273 ? -5.850 3.169 -19.850 1.00 92.94 273 LEU A CA 1
ATOM 2181 C C . LEU A 1 273 ? -6.821 4.256 -19.391 1.00 92.94 273 LEU A C 1
ATOM 2183 O O . LEU A 1 273 ? -7.864 3.985 -18.800 1.00 92.94 273 LEU A O 1
ATOM 2187 N N . ALA A 1 274 ? -6.494 5.504 -19.698 1.00 92.12 274 ALA A N 1
ATOM 2188 C CA . ALA A 1 274 ? -7.249 6.671 -19.279 1.00 92.12 274 ALA A CA 1
ATOM 2189 C C . ALA A 1 274 ? -8.715 6.602 -19.730 1.00 92.12 274 ALA A C 1
ATOM 2191 O O . ALA A 1 274 ? -9.594 7.028 -18.986 1.00 92.12 274 ALA A O 1
ATOM 2192 N N . ARG A 1 275 ? -8.980 6.031 -20.908 1.00 90.94 275 ARG A N 1
ATOM 2193 C CA . ARG A 1 275 ? -10.338 5.814 -21.429 1.00 90.94 275 ARG A CA 1
ATOM 2194 C C . ARG A 1 275 ? -11.165 4.795 -20.632 1.00 90.94 275 ARG A C 1
ATOM 2196 O O . ARG A 1 275 ? -12.382 4.925 -20.603 1.00 90.94 275 ARG A O 1
ATOM 2203 N N . ASP A 1 276 ? -10.513 3.838 -19.973 1.00 92.38 276 ASP A N 1
ATOM 2204 C CA . ASP A 1 276 ? -11.170 2.749 -19.236 1.00 92.38 276 ASP A CA 1
ATOM 2205 C C . ASP A 1 276 ? -11.327 3.095 -17.744 1.00 92.38 276 ASP A C 1
ATOM 2207 O O . ASP A 1 276 ? -12.234 2.616 -17.064 1.00 92.38 276 ASP A O 1
ATOM 2211 N N . VAL A 1 277 ? -10.477 3.986 -17.223 1.00 92.50 277 VAL A N 1
ATOM 2212 C CA . VAL A 1 277 ? -10.606 4.518 -15.862 1.00 92.50 277 VAL A CA 1
ATOM 2213 C C . VAL A 1 277 ? -11.672 5.612 -15.849 1.00 92.50 277 VAL A C 1
ATOM 2215 O O . VAL A 1 277 ? -11.399 6.766 -16.197 1.00 92.50 277 VAL A O 1
ATOM 2218 N N . ALA A 1 278 ? -12.880 5.239 -15.415 1.00 87.12 278 ALA A N 1
ATOM 2219 C CA . ALA A 1 278 ? -14.062 6.098 -15.364 1.00 87.12 278 ALA A CA 1
ATOM 2220 C C . ALA A 1 278 ? -13.766 7.490 -14.786 1.00 87.12 278 ALA A C 1
ATOM 2222 O O . ALA A 1 278 ? -13.014 7.619 -13.820 1.00 87.12 278 ALA A O 1
ATOM 2223 N N . ASN A 1 279 ? -14.394 8.530 -15.341 1.00 79.81 279 ASN A N 1
ATOM 2224 C CA . ASN A 1 279 ? -14.424 9.887 -14.783 1.00 79.81 279 ASN A CA 1
ATOM 2225 C C . ASN A 1 279 ? -15.555 10.013 -13.747 1.00 79.81 279 ASN A C 1
ATOM 2227 O O . ASN A 1 279 ? -16.565 9.329 -13.854 1.00 79.81 279 ASN A O 1
ATOM 2231 N N . GLY A 1 280 ? -15.399 10.874 -12.736 1.00 70.69 280 GLY A N 1
ATOM 2232 C CA . GLY A 1 280 ? -16.476 11.191 -11.782 1.00 70.69 280 GLY A CA 1
ATOM 2233 C C . GLY A 1 280 ? -17.006 10.077 -10.851 1.00 70.69 280 GLY A C 1
ATOM 2234 O O . GLY A 1 280 ? -17.818 10.383 -9.988 1.00 70.69 280 GLY A O 1
ATOM 2235 N N . ALA A 1 281 ? -16.595 8.810 -10.989 1.00 70.56 281 ALA A N 1
ATOM 2236 C CA . ALA A 1 281 ? -17.249 7.683 -10.307 1.00 70.56 281 ALA A CA 1
ATOM 2237 C C . ALA A 1 281 ? -16.593 7.255 -8.977 1.00 70.56 281 ALA A C 1
ATOM 2239 O O . ALA A 1 281 ? -15.393 6.992 -8.908 1.00 70.56 281 ALA A O 1
ATOM 2240 N N . VAL A 1 282 ? -17.400 7.083 -7.929 1.00 75.81 282 VAL A N 1
ATOM 2241 C CA . VAL A 1 282 ? -16.987 6.408 -6.687 1.00 75.81 282 VAL A CA 1
ATOM 2242 C C . VAL A 1 282 ? -17.107 4.895 -6.892 1.00 75.81 282 VAL A C 1
ATOM 2244 O O . VAL A 1 282 ? -18.219 4.380 -6.978 1.00 75.81 282 VAL A O 1
ATOM 2247 N N . THR A 1 283 ? -15.979 4.185 -6.974 1.00 79.06 283 THR A N 1
ATOM 2248 C CA . THR A 1 283 ? -15.947 2.733 -7.265 1.00 79.06 283 THR A CA 1
ATOM 2249 C C . THR A 1 283 ? -15.699 1.854 -6.040 1.00 79.06 283 THR A C 1
ATOM 2251 O O . THR A 1 283 ? -16.076 0.684 -6.053 1.00 79.06 283 THR A O 1
ATOM 2254 N N . ALA A 1 284 ? -15.141 2.416 -4.961 1.00 87.94 284 ALA A N 1
ATOM 2255 C CA . ALA A 1 284 ? -14.784 1.644 -3.775 1.00 87.94 284 ALA A CA 1
ATOM 2256 C C . ALA A 1 284 ? -16.011 0.958 -3.135 1.00 87.94 284 ALA A C 1
ATOM 2258 O O . ALA A 1 284 ? -17.095 1.567 -3.062 1.00 87.94 284 ALA A O 1
ATOM 2259 N N . PRO A 1 285 ? -15.855 -0.276 -2.614 1.00 93.12 285 PRO A N 1
ATOM 2260 C CA . PRO A 1 285 ? -16.941 -1.010 -1.973 1.00 93.12 285 PRO A CA 1
ATOM 2261 C C . PRO A 1 285 ? -17.491 -0.247 -0.766 1.00 93.12 285 PRO A C 1
ATOM 2263 O O . PRO A 1 285 ? -16.773 0.509 -0.111 1.00 93.12 285 PRO A O 1
ATOM 2266 N N . VAL A 1 286 ? -18.778 -0.441 -0.459 1.00 94.38 286 VAL A N 1
ATOM 2267 C CA . VAL A 1 286 ? -19.388 0.133 0.750 1.00 94.38 286 VAL A CA 1
ATOM 2268 C C . VAL A 1 286 ? -18.720 -0.502 1.970 1.00 94.38 286 VAL A C 1
ATOM 2270 O O . VAL A 1 286 ? -18.850 -1.712 2.155 1.00 94.38 286 VAL A O 1
ATOM 2273 N N . PRO A 1 287 ? -18.037 0.274 2.822 1.00 96.31 287 PRO A N 1
ATOM 2274 C CA . PRO A 1 287 ? -17.350 -0.295 3.961 1.00 96.31 287 PRO A CA 1
ATOM 2275 C C . PRO A 1 287 ? -18.352 -0.586 5.074 1.00 96.31 287 PRO A C 1
ATOM 2277 O O . PRO A 1 287 ? -19.036 0.298 5.577 1.00 96.31 287 PRO A O 1
ATOM 2280 N N . THR A 1 288 ? -18.447 -1.846 5.463 1.00 97.12 288 THR A N 1
ATOM 2281 C CA . THR A 1 288 ? -19.221 -2.320 6.610 1.00 97.12 288 THR A CA 1
ATOM 2282 C C . THR A 1 288 ? -18.351 -3.257 7.434 1.00 97.12 288 THR A C 1
ATOM 2284 O O . THR A 1 288 ? -17.326 -3.740 6.954 1.00 97.12 288 THR A O 1
ATOM 2287 N N . LEU A 1 289 ? -18.765 -3.553 8.668 1.00 97.44 289 LEU A N 1
ATOM 2288 C CA . LEU A 1 289 ? -18.068 -4.555 9.478 1.00 97.44 289 LEU A CA 1
ATOM 2289 C C . LEU A 1 289 ? -18.028 -5.921 8.780 1.00 97.44 289 LEU A C 1
ATOM 2291 O O . LEU A 1 289 ? -17.011 -6.600 8.864 1.00 97.44 289 LEU A O 1
ATOM 2295 N N . GLN A 1 290 ? -19.088 -6.277 8.045 1.00 97.94 290 GLN A N 1
ATOM 2296 C CA . GLN A 1 290 ? -19.152 -7.529 7.294 1.00 97.94 290 GLN A CA 1
ATOM 2297 C C . GLN A 1 290 ? -18.157 -7.540 6.130 1.00 97.94 290 GLN A C 1
ATOM 2299 O O . GLN A 1 290 ? -17.306 -8.414 6.072 1.00 97.94 290 GLN A O 1
ATOM 2304 N N . THR A 1 291 ? -18.186 -6.530 5.253 1.00 97.94 291 THR A N 1
ATOM 2305 C CA . THR A 1 291 ? -17.269 -6.475 4.097 1.00 97.94 291 THR A CA 1
ATOM 2306 C C . THR A 1 291 ? -15.802 -6.386 4.520 1.00 97.94 291 THR A C 1
ATOM 2308 O O . THR A 1 291 ? -14.938 -6.938 3.844 1.00 97.94 291 THR A O 1
ATOM 231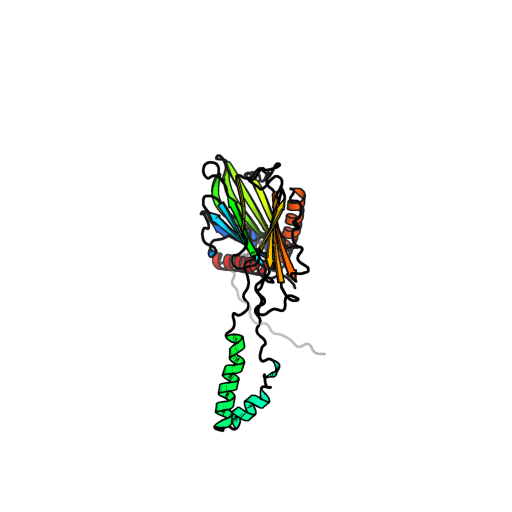1 N N . TYR A 1 292 ? -15.517 -5.709 5.641 1.00 98.31 292 TYR A N 1
ATOM 2312 C CA . TYR A 1 292 ? -14.189 -5.718 6.255 1.00 98.31 292 TYR A CA 1
ATOM 2313 C C . TYR A 1 292 ? -13.809 -7.134 6.700 1.00 98.31 292 TYR A C 1
ATOM 2315 O O . TYR A 1 292 ? -12.733 -7.610 6.354 1.00 98.31 292 TYR A O 1
ATOM 2323 N N . ALA A 1 293 ? -14.685 -7.814 7.451 1.00 98.19 293 ALA A N 1
ATOM 2324 C CA . ALA A 1 293 ? -14.423 -9.153 7.971 1.00 98.19 293 ALA A CA 1
ATOM 2325 C C . ALA A 1 293 ? -14.227 -10.184 6.850 1.00 98.19 293 ALA A C 1
ATOM 2327 O O . ALA A 1 293 ? -13.312 -11.000 6.934 1.00 98.19 293 ALA A O 1
ATO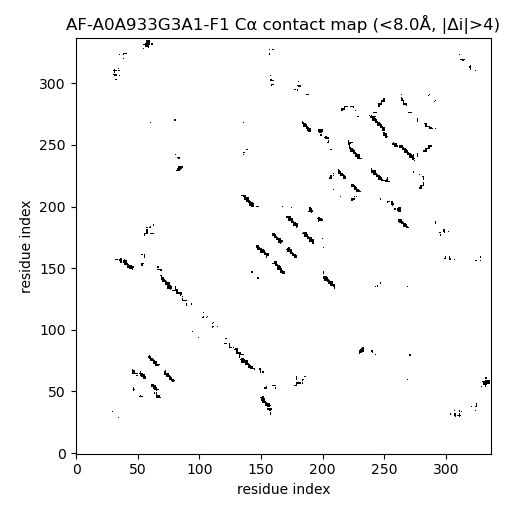M 2328 N N . ASP A 1 294 ? -15.025 -10.105 5.784 1.00 98.38 294 ASP A N 1
ATOM 2329 C CA . ASP A 1 294 ? -14.920 -10.985 4.620 1.00 98.38 294 ASP A CA 1
ATOM 2330 C C . ASP A 1 294 ? -13.565 -10.813 3.915 1.00 98.38 294 ASP A C 1
ATOM 2332 O O . ASP A 1 294 ? -12.861 -11.793 3.666 1.00 98.38 294 ASP A O 1
ATOM 2336 N N . SER A 1 295 ? -13.155 -9.565 3.653 1.00 98.50 295 SER A N 1
ATOM 2337 C CA . SER A 1 295 ? -11.852 -9.265 3.039 1.00 98.50 295 SER A CA 1
ATOM 2338 C C . SER A 1 295 ? -10.679 -9.640 3.955 1.00 98.50 295 SER A C 1
ATOM 2340 O O . SER A 1 295 ? -9.680 -10.202 3.492 1.00 98.50 295 SER A O 1
ATOM 2342 N N . ALA A 1 296 ? -10.811 -9.413 5.266 1.00 98.25 296 ALA A N 1
ATOM 2343 C CA . ALA A 1 296 ? -9.805 -9.791 6.254 1.00 98.25 296 ALA A CA 1
ATOM 2344 C C . ALA A 1 296 ? -9.630 -11.315 6.313 1.00 98.25 296 ALA A C 1
ATOM 2346 O O . ALA A 1 296 ? -8.503 -11.805 6.288 1.00 98.25 296 ALA A O 1
ATOM 2347 N N . ALA A 1 297 ? -10.726 -12.079 6.322 1.00 98.38 297 ALA A N 1
ATOM 2348 C CA . ALA A 1 297 ? -10.689 -13.539 6.316 1.00 98.38 297 ALA A CA 1
ATOM 2349 C C . ALA A 1 297 ? -10.077 -14.093 5.018 1.00 98.38 297 ALA A C 1
ATOM 2351 O O . ALA A 1 297 ? -9.238 -15.000 5.067 1.00 98.38 297 ALA A O 1
ATOM 2352 N N . ALA A 1 298 ? -10.446 -13.523 3.867 1.00 98.19 298 ALA A N 1
ATOM 2353 C CA . ALA A 1 298 ? -9.890 -13.898 2.569 1.00 98.19 298 ALA A CA 1
ATOM 2354 C C . ALA A 1 298 ? -8.383 -13.600 2.477 1.00 98.19 298 ALA A C 1
ATOM 2356 O O . ALA A 1 298 ? -7.620 -14.429 1.977 1.00 98.19 298 ALA A O 1
ATOM 2357 N N . SER A 1 299 ? -7.936 -12.459 3.007 1.00 97.88 299 SER A N 1
ATOM 2358 C CA . SER A 1 299 ? -6.517 -12.081 3.052 1.00 97.88 299 SER A CA 1
ATOM 2359 C C . SER A 1 299 ? -5.733 -12.934 4.055 1.00 97.88 299 SER A C 1
ATOM 2361 O O . SER A 1 299 ? -4.653 -13.432 3.744 1.00 97.88 299 SER A O 1
ATOM 2363 N N . ALA A 1 300 ? -6.298 -13.211 5.232 1.00 97.31 300 ALA A N 1
ATOM 2364 C CA . ALA A 1 300 ? -5.684 -14.088 6.230 1.00 97.31 300 ALA A CA 1
ATOM 2365 C C . ALA A 1 300 ? -5.470 -15.517 5.702 1.00 97.31 300 ALA A C 1
ATOM 2367 O O . ALA A 1 300 ? -4.494 -16.175 6.066 1.00 97.31 300 ALA A O 1
ATOM 2368 N N . ALA A 1 301 ? -6.355 -16.004 4.824 1.00 97.62 301 ALA A N 1
ATOM 2369 C CA . ALA A 1 301 ? -6.170 -17.290 4.162 1.00 97.62 301 ALA A CA 1
ATOM 2370 C C . ALA A 1 301 ? -4.943 -17.304 3.238 1.00 97.62 301 ALA A C 1
ATOM 2372 O O . ALA A 1 301 ? -4.200 -18.286 3.254 1.00 97.62 301 ALA A O 1
ATOM 2373 N N . VAL A 1 302 ? -4.700 -16.220 2.494 1.00 97.00 302 VAL A N 1
ATOM 2374 C CA . VAL A 1 302 ? -3.521 -16.090 1.623 1.00 97.00 302 VAL A CA 1
ATOM 2375 C C . VAL A 1 302 ? -2.241 -15.972 2.451 1.00 97.00 302 VAL A C 1
ATOM 2377 O O . VAL A 1 302 ? -1.274 -16.661 2.149 1.00 97.00 302 VAL A O 1
ATOM 2380 N N . TRP A 1 303 ? -2.233 -15.196 3.542 1.00 97.62 303 TRP A N 1
ATOM 2381 C CA . TRP A 1 303 ? -1.078 -15.136 4.451 1.00 97.62 303 TRP A CA 1
ATOM 2382 C C . TRP A 1 303 ? -0.750 -16.486 5.085 1.00 97.62 303 TRP A C 1
ATOM 2384 O O . TRP A 1 303 ? 0.414 -16.878 5.149 1.00 97.62 303 TRP A O 1
ATOM 2394 N N . ARG A 1 304 ? -1.773 -17.231 5.516 1.00 97.06 304 ARG A N 1
ATOM 2395 C CA . ARG A 1 304 ? -1.592 -18.585 6.043 1.00 97.06 304 ARG A CA 1
ATOM 2396 C C . ARG A 1 304 ? -1.000 -19.521 4.991 1.00 97.06 304 ARG A C 1
ATOM 2398 O O . ARG A 1 304 ? -0.101 -20.290 5.314 1.00 97.06 304 ARG A O 1
ATOM 2405 N N . ASP A 1 305 ? -1.493 -19.477 3.754 1.00 96.31 305 ASP A N 1
ATOM 2406 C CA . ASP A 1 305 ? -0.930 -20.274 2.658 1.00 96.31 305 ASP A CA 1
ATOM 2407 C C . ASP A 1 305 ? 0.516 -19.869 2.341 1.00 96.31 305 ASP A C 1
ATOM 2409 O O . ASP A 1 305 ? 1.378 -20.733 2.208 1.00 96.31 305 ASP A O 1
ATOM 2413 N N . TYR A 1 306 ? 0.802 -18.565 2.307 1.00 96.50 306 TYR A N 1
ATOM 2414 C CA . TYR A 1 306 ? 2.141 -18.026 2.091 1.00 96.50 306 TYR A CA 1
ATOM 2415 C C . TYR A 1 306 ? 3.137 -18.549 3.132 1.00 96.50 306 TYR A C 1
ATOM 2417 O O . TYR A 1 306 ? 4.142 -19.164 2.769 1.00 96.50 306 TYR A O 1
ATOM 2425 N N . TRP A 1 307 ? 2.834 -18.380 4.423 1.00 97.12 307 TRP A N 1
ATOM 2426 C CA . TRP A 1 307 ? 3.730 -18.804 5.499 1.00 97.12 307 TRP A CA 1
ATOM 2427 C C . TRP A 1 307 ? 3.886 -20.324 5.566 1.00 97.12 307 TRP A C 1
ATOM 2429 O O . TRP A 1 307 ? 4.980 -20.815 5.822 1.00 97.12 307 TRP A O 1
ATOM 2439 N N . ARG A 1 308 ? 2.852 -21.103 5.225 1.00 95.69 308 ARG A N 1
ATOM 2440 C CA . ARG A 1 308 ? 2.949 -22.575 5.173 1.00 95.69 308 ARG A CA 1
ATOM 2441 C C . ARG A 1 308 ? 3.976 -23.104 4.171 1.00 95.69 308 ARG A C 1
ATOM 2443 O O . ARG A 1 308 ? 4.381 -24.256 4.294 1.00 95.69 308 ARG A O 1
ATOM 2450 N N . ARG A 1 309 ? 4.402 -22.299 3.193 1.00 94.88 309 ARG A N 1
ATOM 2451 C CA . ARG A 1 309 ? 5.374 -22.716 2.170 1.00 94.88 309 ARG A CA 1
ATOM 2452 C C . ARG A 1 309 ? 6.816 -22.706 2.669 1.00 94.88 309 ARG A C 1
ATOM 2454 O O . ARG A 1 309 ? 7.645 -23.400 2.090 1.00 94.88 309 ARG A O 1
ATOM 2461 N N . SER A 1 310 ? 7.139 -21.910 3.689 1.00 91.25 310 SER A N 1
ATOM 2462 C CA . SER A 1 310 ? 8.506 -21.802 4.198 1.00 91.25 310 SER A CA 1
ATOM 2463 C C . SER A 1 310 ? 8.539 -21.204 5.599 1.00 91.25 310 SER A C 1
ATOM 2465 O O . SER A 1 310 ? 7.909 -20.185 5.868 1.00 91.25 310 SER A O 1
ATOM 2467 N N . GLY A 1 311 ? 9.346 -21.798 6.473 1.00 95.31 311 GLY A N 1
ATOM 2468 C CA . GLY A 1 311 ? 9.657 -21.270 7.794 1.00 95.31 311 GLY A CA 1
ATOM 2469 C C . GLY A 1 311 ? 10.989 -21.823 8.276 1.00 95.31 311 GLY A C 1
ATOM 2470 O O . GLY A 1 311 ? 11.328 -22.971 7.990 1.00 95.31 311 GLY A O 1
ATOM 2471 N N . VAL A 1 312 ? 11.732 -21.016 9.027 1.00 96.06 312 VAL A N 1
ATOM 2472 C CA . VAL A 1 312 ? 12.966 -21.444 9.695 1.00 96.06 312 VAL A CA 1
ATOM 2473 C C . VAL A 1 312 ? 12.849 -21.271 11.204 1.00 96.06 312 VAL A C 1
ATOM 2475 O O . VAL A 1 312 ? 12.126 -20.394 11.689 1.00 96.06 312 VAL A O 1
ATOM 2478 N N . ARG A 1 313 ? 13.573 -22.116 11.939 1.00 96.25 313 ARG A N 1
ATOM 2479 C CA . ARG A 1 313 ? 13.860 -21.938 13.360 1.00 96.25 313 ARG A CA 1
ATOM 2480 C C . ARG A 1 313 ? 15.372 -21.917 13.532 1.00 96.25 313 ARG A C 1
ATOM 2482 O O . ARG A 1 313 ? 16.008 -22.944 13.305 1.00 96.25 313 ARG A O 1
ATOM 2489 N N . LEU A 1 314 ? 15.928 -20.767 13.886 1.00 95.25 314 LEU A N 1
ATOM 2490 C CA . LEU A 1 314 ? 17.363 -20.577 14.085 1.00 95.25 314 LEU A CA 1
ATOM 2491 C C . LEU A 1 314 ? 17.646 -20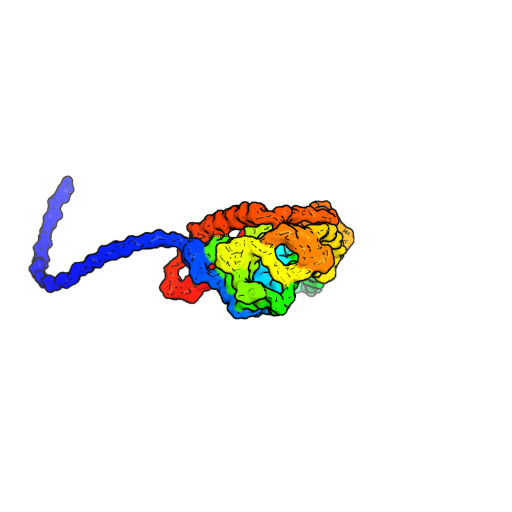.335 15.569 1.00 95.25 314 LEU A C 1
ATOM 2493 O O . LEU A 1 314 ? 16.803 -19.807 16.291 1.00 95.25 314 LEU A O 1
ATOM 2497 N N . GLU A 1 315 ? 18.838 -20.720 16.019 1.00 96.25 315 GLU A N 1
ATOM 2498 C CA . GLU A 1 315 ? 19.325 -20.364 17.359 1.00 96.25 315 GLU A CA 1
ATOM 2499 C C . GLU A 1 315 ? 19.626 -18.861 17.462 1.00 96.25 315 GLU A C 1
ATOM 2501 O O . GLU A 1 315 ? 19.470 -18.264 18.523 1.00 96.25 315 GLU A O 1
ATOM 2506 N N . ASP A 1 316 ? 20.015 -18.236 16.346 1.00 97.81 316 ASP A N 1
ATOM 2507 C CA . ASP A 1 316 ? 20.230 -16.795 16.249 1.00 97.81 316 ASP A CA 1
ATOM 2508 C C . ASP A 1 316 ? 18.902 -16.063 15.986 1.00 97.81 316 ASP A C 1
ATOM 2510 O O . ASP A 1 316 ? 18.373 -16.051 14.867 1.00 97.81 316 ASP A O 1
ATOM 2514 N N . GLU A 1 317 ? 18.369 -15.428 17.031 1.00 96.31 317 GLU A N 1
ATOM 2515 C CA . GLU A 1 317 ? 17.116 -14.666 16.978 1.00 96.31 317 GLU A CA 1
ATOM 2516 C C . GLU A 1 317 ? 17.180 -13.468 16.021 1.00 96.31 317 GLU A C 1
ATOM 2518 O O . GLU A 1 317 ? 16.173 -13.102 15.409 1.00 96.31 317 GLU A O 1
ATOM 2523 N N . PHE A 1 318 ? 18.352 -12.841 15.872 1.00 97.19 318 PHE A N 1
ATOM 2524 C CA . PHE A 1 318 ? 18.517 -11.696 14.985 1.00 97.19 318 PHE A CA 1
ATOM 2525 C C . PHE A 1 318 ? 18.391 -12.136 13.527 1.00 97.19 318 PHE A C 1
ATOM 2527 O O . PHE A 1 318 ? 17.601 -11.550 12.782 1.00 97.19 318 PHE A O 1
ATOM 2534 N N . LEU A 1 319 ? 19.117 -13.182 13.127 1.00 98.00 319 LEU A N 1
ATOM 2535 C CA . LEU A 1 319 ? 19.051 -13.724 11.770 1.00 98.00 319 LEU A CA 1
ATOM 2536 C C . LEU A 1 319 ? 17.665 -14.284 11.451 1.00 98.00 319 LEU A C 1
ATOM 2538 O O . LEU A 1 319 ? 17.156 -14.048 10.353 1.00 98.00 319 LEU A O 1
ATOM 2542 N N . GLU A 1 320 ? 17.025 -14.961 12.407 1.00 97.94 320 GLU A N 1
ATOM 2543 C CA . GLU A 1 320 ? 15.663 -15.464 12.231 1.00 97.94 320 GLU A CA 1
ATOM 2544 C C . GLU A 1 320 ? 14.683 -14.318 11.956 1.00 97.94 320 GLU A C 1
ATOM 2546 O O . GLU A 1 320 ? 13.924 -14.350 10.985 1.00 97.94 320 GLU A O 1
ATOM 2551 N N . ARG A 1 321 ? 14.755 -13.255 12.759 1.00 98.06 321 ARG A N 1
ATOM 2552 C CA . ARG A 1 321 ? 13.917 -12.068 12.594 1.00 98.06 321 ARG A CA 1
ATOM 2553 C C . ARG A 1 321 ? 14.120 -11.394 11.243 1.00 98.06 321 ARG A C 1
ATOM 2555 O O . ARG A 1 321 ? 13.145 -10.995 10.607 1.00 98.06 321 ARG A O 1
ATOM 2562 N N . ILE A 1 322 ? 15.368 -11.254 10.794 1.00 97.88 322 ILE A N 1
ATOM 2563 C CA . ILE A 1 322 ? 15.680 -10.684 9.475 1.00 97.88 322 ILE A CA 1
ATOM 2564 C C . ILE A 1 322 ? 15.110 -11.561 8.356 1.00 97.88 322 ILE A C 1
ATOM 2566 O O . ILE A 1 322 ? 14.539 -11.028 7.405 1.00 97.88 322 ILE A O 1
ATOM 2570 N N . TRP A 1 323 ? 15.194 -12.887 8.482 1.00 98.06 323 TRP A N 1
ATOM 2571 C CA . TRP A 1 323 ? 14.628 -13.817 7.507 1.00 98.06 323 TRP A CA 1
ATOM 2572 C C . TRP A 1 323 ? 13.110 -13.638 7.354 1.00 98.06 323 TRP A C 1
ATOM 2574 O O . TRP A 1 323 ? 12.632 -13.408 6.241 1.00 98.06 323 TRP A O 1
ATOM 2584 N N . TYR A 1 324 ? 12.359 -13.645 8.463 1.00 98.38 324 TYR A N 1
ATOM 2585 C CA . TYR A 1 324 ? 10.900 -13.478 8.421 1.00 98.38 324 TYR A CA 1
ATOM 2586 C C . TYR A 1 324 ? 10.488 -12.092 7.918 1.00 98.38 324 TYR A C 1
ATOM 2588 O O . TYR A 1 324 ? 9.582 -11.978 7.093 1.00 98.38 324 TYR A O 1
ATOM 2596 N N . ARG A 1 325 ? 11.168 -11.025 8.354 1.00 97.81 325 ARG A N 1
ATOM 2597 C CA . ARG A 1 325 ? 10.850 -9.662 7.900 1.00 97.81 325 ARG A CA 1
ATOM 2598 C C . ARG A 1 325 ? 11.147 -9.462 6.413 1.00 97.81 325 ARG A C 1
ATOM 2600 O O . ARG A 1 325 ? 10.343 -8.848 5.720 1.00 97.81 325 ARG A O 1
ATOM 2607 N N . ASN A 1 326 ? 12.240 -10.022 5.897 1.00 97.69 326 ASN A N 1
ATOM 2608 C CA . ASN A 1 326 ? 12.544 -9.958 4.465 1.00 97.69 326 ASN A CA 1
ATOM 2609 C C . ASN A 1 326 ? 11.510 -10.708 3.619 1.00 97.69 326 ASN A C 1
ATOM 2611 O O . ASN A 1 326 ? 11.106 -10.201 2.575 1.00 97.69 326 ASN A O 1
ATOM 2615 N N . LEU A 1 327 ? 11.046 -11.879 4.066 1.00 97.31 327 LEU A N 1
ATOM 2616 C CA . LEU A 1 327 ? 9.974 -12.597 3.372 1.00 97.31 327 LEU A CA 1
ATOM 2617 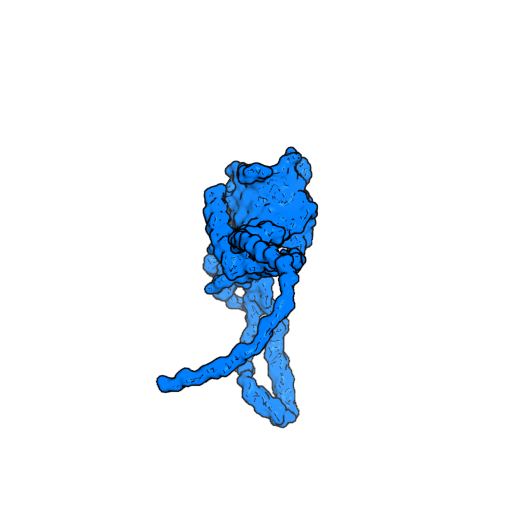C C . LEU A 1 327 ? 8.644 -11.847 3.418 1.00 97.31 327 LEU A C 1
ATOM 2619 O O . LEU A 1 327 ? 7.964 -11.747 2.400 1.00 97.31 327 LEU A O 1
ATOM 2623 N N . TYR A 1 328 ? 8.311 -11.241 4.556 1.00 98.06 328 TYR A N 1
ATOM 2624 C CA . TYR A 1 328 ? 7.155 -10.358 4.650 1.00 98.06 328 TYR A CA 1
ATOM 2625 C C . TYR A 1 328 ? 7.213 -9.235 3.603 1.00 98.06 328 TYR A C 1
ATOM 2627 O O . TYR A 1 328 ? 6.280 -9.079 2.814 1.00 98.06 328 TYR A O 1
ATOM 2635 N N . PHE A 1 329 ? 8.334 -8.507 3.525 1.00 97.56 329 PHE A N 1
ATOM 2636 C CA . PHE A 1 329 ? 8.506 -7.445 2.531 1.00 97.56 329 PHE A CA 1
ATOM 2637 C C . PHE A 1 329 ? 8.461 -7.971 1.097 1.00 97.56 329 PHE A C 1
ATOM 2639 O O . PHE A 1 329 ? 7.881 -7.313 0.233 1.00 97.56 329 PHE A O 1
ATOM 2646 N N . LEU A 1 330 ? 9.014 -9.159 0.837 1.00 96.31 330 LEU A N 1
ATOM 2647 C CA . LEU A 1 330 ? 8.914 -9.800 -0.469 1.00 96.31 330 LEU A CA 1
ATOM 2648 C C . LEU A 1 330 ? 7.444 -10.007 -0.853 1.00 96.31 330 LEU A C 1
ATOM 2650 O O . LEU A 1 330 ? 7.036 -9.539 -1.911 1.00 96.31 330 LEU A O 1
ATOM 2654 N N . ASN A 1 331 ? 6.631 -10.613 0.016 1.00 95.56 331 ASN A N 1
ATOM 2655 C CA . ASN A 1 331 ? 5.210 -10.843 -0.269 1.00 95.56 331 ASN A CA 1
ATOM 2656 C C . ASN A 1 331 ? 4.414 -9.540 -0.445 1.00 95.56 331 ASN A C 1
ATOM 2658 O O . ASN A 1 331 ? 3.488 -9.481 -1.247 1.00 95.56 331 ASN A O 1
ATOM 2662 N N . CYS A 1 332 ? 4.794 -8.468 0.256 1.00 97.12 332 CYS A N 1
ATOM 2663 C CA . CYS A 1 332 ? 4.191 -7.154 0.036 1.00 97.12 332 CYS A CA 1
ATOM 2664 C C . CYS A 1 332 ? 4.526 -6.555 -1.339 1.00 97.12 332 CYS A C 1
ATOM 2666 O O . CYS A 1 332 ? 3.763 -5.726 -1.834 1.00 97.12 332 CYS A O 1
ATOM 2668 N N . SER A 1 333 ? 5.651 -6.954 -1.939 1.00 94.94 333 SER A N 1
ATOM 2669 C CA . SER A 1 333 ? 6.217 -6.335 -3.146 1.00 94.94 333 SER A CA 1
ATOM 2670 C C . SER A 1 333 ? 5.928 -7.102 -4.433 1.00 94.94 333 SER A C 1
ATOM 2672 O O . SER A 1 333 ? 6.001 -6.510 -5.507 1.00 94.94 333 SER A O 1
ATOM 2674 N N . VAL A 1 334 ? 5.636 -8.405 -4.344 1.00 91.75 334 VAL A N 1
ATOM 2675 C CA . VAL A 1 334 ? 5.402 -9.266 -5.510 1.00 91.75 334 VAL A CA 1
ATOM 2676 C C . VAL A 1 334 ? 4.169 -10.152 -5.343 1.00 91.75 334 VAL A C 1
ATOM 2678 O O . VAL A 1 334 ? 3.941 -10.727 -4.284 1.00 91.75 334 VAL A O 1
ATOM 2681 N N . ARG A 1 335 ? 3.396 -10.306 -6.422 1.00 87.81 335 ARG A N 1
ATOM 2682 C CA . ARG A 1 335 ? 2.323 -11.304 -6.563 1.00 87.81 335 ARG A CA 1
ATOM 2683 C C . ARG A 1 335 ? 2.471 -12.048 -7.898 1.00 87.81 335 ARG A C 1
ATOM 2685 O O . ARG A 1 335 ? 3.120 -11.511 -8.797 1.00 87.81 335 ARG A O 1
ATOM 2692 N N . PRO A 1 336 ? 1.911 -13.263 -8.051 1.00 83.31 336 PRO A N 1
ATOM 2693 C CA . PRO A 1 336 ? 1.811 -13.911 -9.358 1.00 83.31 336 PRO A CA 1
ATOM 2694 C C . PRO A 1 336 ? 1.125 -12.983 -10.374 1.00 83.31 336 PRO A C 1
ATOM 2696 O O . PRO A 1 336 ? 0.135 -12.337 -10.028 1.00 83.31 336 PRO A O 1
ATOM 2699 N N . GLY A 1 337 ? 1.700 -12.886 -11.576 1.00 68.88 337 GLY A N 1
ATOM 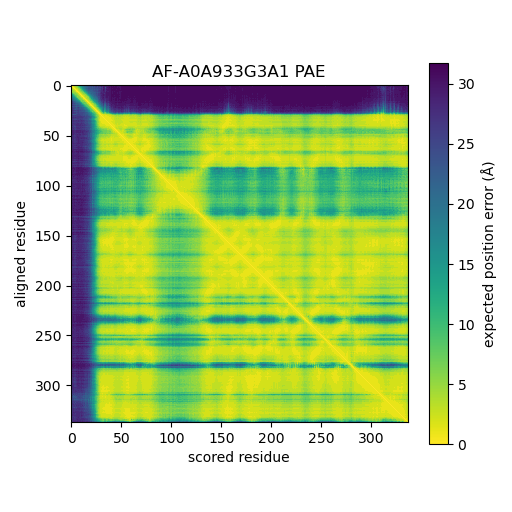2700 C CA . GLY A 1 337 ? 1.237 -12.007 -12.657 1.00 68.88 337 GLY A CA 1
ATOM 2701 C C . GLY A 1 337 ? 0.185 -12.625 -13.561 1.00 68.88 337 GLY A C 1
ATOM 2702 O O . GLY A 1 337 ? 0.101 -13.875 -13.601 1.00 68.88 337 GLY A O 1
#

Foldseek 3Di:
DDDDDDDDDDDDDDDDDDPPPPPPPPPPPDQLLVLLQVQKDWDQDFQADQVSFDWAFLQFKIWGWGGDFFKIKIWIFGPPAKFAAFDDPCVVVDDDPVVLVVLVVVPDPVSVVVVVVVVVVVCPRVPTDDMDGDTAFMKMFGADSVFKGWRIWIQRLSQRKIWTWMQGNNFIKTWIWHQQNVAQKIKIFIAGPVRHFWADRTWAIDTGGDPPFDKAWADDQFKTKMKTWHHYPDDDLQQIKMKMKMKGWAGGHPPTDDHPTGTIIMIHMDMDRPVVPDGNDRDDDHTDPVVSVVSSVNSSVVSSVLSNVDHDDDPDPVVRSVVSVVSSVVSRNRDDD

Secondary structure (DSSP, 8-state):
-------------------------------HHHHHHTT-EEESS---SGGGSEEEE-SSEEEEEEEETTEEEEEEEETT-B-B----TTGGGPPPHHHHHHHHHH--HHHHHHHHHHHHHHHHHHTS----B----EEEEEE-TTTEEEEEEEEETTTTEEEEEEEETTEEEEEEEEE-SSSSEEEEEEEETTS-B----EEEEEEEPPTTSEEEEEEETTEEEEEEEPPBSSS--TT-EEEEEEEEESEE-SSS-EESSS-EEEEEEEEEETTTS-SS---SPPP-HHHHHHHHHHHHHHHHHHHHT-----S-HHHHHHHHHHHHHHHHH----

Mean predicted aligned error: 8.5 Å

Radius of gyration: 29.79 Å; Cα contacts (8 Å, |Δi|>4): 677; chains: 1; bounding box: 63×93×74 Å

pLDDT: mean 89.03, std 16.32, range [26.98, 98.81]

Sequence (337 aa):
MRTIYLPRQLAFAWLVGCGFAWAAVDPQPFDPQQRAGLHAIEMDKPAQDFFEGAVLGNGGMGAIVRTRPDSVLVHLGHNDVWDIRVAENHKDKLVKFEHLWTRLKRNTPEDRAWFADYCKMTRENYAQPYPRPWPCGSLLLGFDRRRAELLGHRVRIDTGTCEMFFLIDGRRAALELFTDLHADRLWMRMIDADGRPIEAPFNRVRLIPEPGMATTTADAPAALSFRQVLPVLGDAREKDKALRVTFRTRGKVEPKLEQAGPFVACVEVVHGLARDVANGAVTAPVPTLQTYADSAAASAAVWRDYWRRSGVRLEDEFLERIWYRNLYFLNCSVRPG

Nearest PDB structures (foldseek):
  7kmq-assembly1_B  TM=6.961E-01  e=4.902E-13  Xanthomonas citri pv. citri str. 306
  7kmq-assembly1_A  TM=7.060E-01  e=2.160E-12  Xanthomonas citri pv. citri str. 306
  2eab-assembly2_B  TM=6.664E-01  e=2.445E-09  Bifidobacterium bifidum
  2eae-assembly1_A  TM=6.631E-01  e=5.275E-09  Bifidobacterium bifidum
  2eab-assembly1_A  TM=6.134E-01  e=2.729E-09  Bifidobacterium bifidum

Solvent-accessible surface area (backbone atoms only — not comparable to full-atom values): 18617 Å² total; per-residue (Å²): 138,85,90,86,86,87,84,89,82,82,89,80,89,83,91,80,92,74,87,78,76,76,74,76,72,74,75,71,80,84,48,31,37,66,57,32,52,75,46,46,51,73,39,81,47,64,22,73,46,81,91,60,22,51,80,40,28,37,17,47,35,34,37,36,42,25,29,46,78,45,30,42,38,36,40,34,34,37,78,86,42,50,34,60,28,71,62,67,93,53,67,89,73,64,74,57,67,69,64,54,50,55,42,60,72,67,60,44,74,67,43,51,53,51,48,52,52,49,53,51,62,67,42,54,43,74,71,42,73,70,60,45,80,41,74,63,23,35,42,37,44,26,38,51,61,92,47,33,43,65,50,22,37,38,34,37,56,35,58,54,33,35,38,34,36,31,36,46,78,86,38,58,30,31,43,40,34,36,40,33,59,89,49,52,33,38,41,37,37,23,24,37,80,87,67,49,72,29,67,58,72,50,49,39,65,47,79,42,77,56,87,97,45,64,71,49,71,33,79,50,63,34,29,46,29,42,34,36,44,46,58,65,57,85,84,74,65,90,76,34,35,20,40,34,36,22,43,26,39,46,41,33,44,72,100,42,45,42,70,64,58,54,36,27,31,29,36,26,60,47,71,45,48,37,90,74,47,73,77,74,67,86,75,51,66,81,37,38,74,63,57,48,50,53,44,49,53,56,27,40,51,52,35,48,56,57,25,68,74,58,67,86,88,59,93,50,63,68,61,41,38,51,51,48,47,52,51,42,53,46,49,22,62,46,55,93,129